Protein AF-A0A7R9L4W2-F1 (afdb_monomer_lite)

Foldseek 3Di:
DVVVQVVCCVVVVHHSVVVVVDDPDDWDQADWDFDWAQDPNDIDTDTDGGHQKTAAAAACDPPADPVCNHPAHWAWEDEFLQADTDTDHFHPCCCHPPVRMGGRYQAFDAALVRLQVPDFLVVLCVVCVVVVRDDDDPDSSVSSSRRNVRGHGRCQQDVPDPPQGRDPCLLVLLLVLLVLLLVLLVVADPPPPCSVVSVVLSVQLNVLSVPDDDQVSSCVSNVQGGSSVVSVVSVVSSVVSVVCVVVVVVDDDPDDDPPPPPDPPRD

pLDDT: mean 91.77, std 6.93, range [65.31, 98.31]

Sequence (267 aa):
TFLTRQAFAKTFKTTPDDLDLHVIYDVSHNIAKVEQHLVDGKLKTLLVHRKGATRAFPPHHPLIPVDYQLTGQPVLIGGTMGTCSYVLTGTETGMKETFGTTCHGAGRALSRSKSRRNLDYKDVLEDLAKKGISIRVASPKLVMEEAPESYKNVTDVTTGLTGLLVSRTPHYTLTKTYNKILKNLRKMPEEYAYKRYTVQTINDRLAVVQKEKEIPVIEEKIGCGCVEELIVQAENELLLTKRLLDTKAWEPLVAKAPQNQWKWPII

Radius of gyration: 26.39 Å; chains: 1; bounding box: 56×49×74 Å

InterPro domains:
  IPR001233 RNA-splicing ligase, RtcB [PF01139] (3-162)
  IPR001233 RNA-splicing ligase, RtcB [PTHR11118] (1-162)
  IPR006806 NADH dehydrogenase [ubiquinone] 1 alpha subcomplex subunit 5 [PF04716] (163-229)
  IPR036025 tRNA-splicing ligase RtcB-like superfamily [G3DSA:3.90.1860.10] (1-174)
  IPR036025 tRNA-splicing ligase RtcB-like superfamily [SSF103365] (2-162)

Organism: NCBI:txid1979941

Structure (mmCIF, N/CA/C/O backbone):
data_AF-A0A7R9L4W2-F1
#
_entry.id   AF-A0A7R9L4W2-F1
#
loop_
_atom_site.group_PDB
_atom_site.id
_atom_site.type_symbol
_atom_site.label_atom_id
_atom_site.label_alt_id
_atom_site.label_comp_id
_atom_site.label_asym_id
_atom_site.label_entity_id
_atom_site.label_seq_id
_atom_site.pdbx_PDB_ins_code
_atom_site.Cartn_x
_atom_site.Cartn_y
_atom_site.Cartn_z
_atom_site.occupancy
_atom_site.B_iso_or_equiv
_atom_site.auth_seq_id
_atom_site.auth_comp_id
_atom_site.auth_asym_id
_atom_site.auth_atom_id
_atom_site.pdbx_PDB_model_num
ATOM 1 N N . THR A 1 1 ? 11.381 -9.262 -22.690 1.00 86.19 1 THR A N 1
ATOM 2 C CA . THR A 1 1 ? 12.278 -10.191 -21.962 1.00 86.19 1 THR A CA 1
ATOM 3 C C . THR A 1 1 ? 13.499 -10.601 -22.782 1.00 86.19 1 THR A C 1
ATOM 5 O O . THR A 1 1 ? 14.591 -10.584 -22.233 1.00 86.19 1 THR A O 1
ATOM 8 N N . PHE A 1 2 ? 13.377 -10.896 -24.085 1.00 94.25 2 PHE A N 1
ATOM 9 C CA . PHE A 1 2 ? 14.504 -11.323 -24.942 1.00 94.25 2 PHE A CA 1
ATOM 10 C C . PHE A 1 2 ? 15.746 -10.405 -24.907 1.00 94.25 2 PHE A C 1
ATOM 12 O O . PHE A 1 2 ? 16.831 -10.861 -24.556 1.00 94.25 2 PHE A O 1
ATOM 19 N N . LEU A 1 3 ? 15.598 -9.105 -25.199 1.00 96.50 3 LEU A N 1
ATOM 20 C CA . LEU A 1 3 ? 16.732 -8.163 -25.207 1.00 96.50 3 LEU A CA 1
ATOM 21 C C . LEU A 1 3 ? 17.371 -7.988 -23.820 1.00 96.50 3 LEU A C 1
ATOM 23 O O . LEU A 1 3 ? 18.585 -7.838 -23.717 1.00 96.50 3 LEU A O 1
ATOM 27 N N . THR A 1 4 ? 16.571 -8.058 -22.751 1.00 96.00 4 THR A N 1
ATOM 28 C CA . THR A 1 4 ? 17.068 -8.040 -21.367 1.00 96.00 4 THR A CA 1
ATOM 29 C C . THR A 1 4 ? 18.008 -9.218 -21.121 1.00 96.00 4 THR A C 1
ATOM 31 O O . THR A 1 4 ? 19.127 -9.019 -20.659 1.00 96.00 4 THR A O 1
ATOM 34 N N . ARG A 1 5 ? 17.599 -10.433 -21.508 1.00 96.50 5 ARG A N 1
ATOM 35 C CA . ARG A 1 5 ? 18.432 -11.638 -21.393 1.00 96.50 5 ARG A CA 1
ATOM 36 C C . ARG A 1 5 ? 19.736 -11.514 -22.189 1.00 96.50 5 ARG A C 1
ATOM 38 O O . ARG A 1 5 ? 20.792 -11.834 -21.657 1.00 96.50 5 ARG A O 1
ATOM 45 N N . GLN A 1 6 ? 19.690 -10.981 -23.414 1.00 97.00 6 GLN A N 1
ATOM 46 C CA . GLN A 1 6 ? 20.901 -10.748 -24.216 1.00 97.00 6 GLN A CA 1
ATOM 47 C C . GLN A 1 6 ? 21.866 -9.744 -23.570 1.00 97.00 6 GLN A C 1
ATOM 49 O O . GLN A 1 6 ? 23.077 -9.959 -23.583 1.00 97.00 6 GLN A O 1
ATOM 54 N N . ALA A 1 7 ? 21.346 -8.656 -22.996 1.00 96.75 7 ALA A N 1
ATOM 55 C CA . ALA A 1 7 ? 22.170 -7.657 -22.324 1.00 96.75 7 A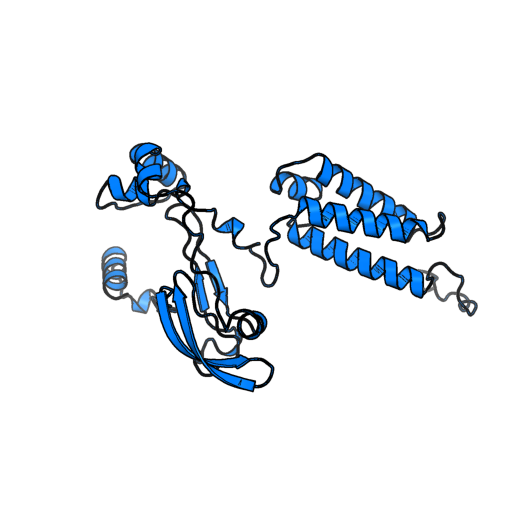LA A CA 1
ATOM 56 C C . ALA A 1 7 ? 22.884 -8.245 -21.095 1.00 96.75 7 ALA A C 1
ATOM 58 O O . ALA A 1 7 ? 24.084 -8.030 -20.930 1.00 96.75 7 ALA A O 1
ATOM 59 N N . PHE A 1 8 ? 22.176 -9.028 -20.274 1.00 97.56 8 PHE A N 1
ATOM 60 C CA . PHE A 1 8 ? 22.765 -9.719 -19.124 1.00 97.56 8 PHE A CA 1
ATOM 61 C C . PHE A 1 8 ? 23.812 -10.745 -19.560 1.00 97.56 8 PHE A C 1
ATOM 63 O O . PHE A 1 8 ? 24.934 -10.711 -19.061 1.00 97.56 8 PHE A O 1
ATOM 70 N N . ALA A 1 9 ? 23.493 -11.582 -20.549 1.00 96.94 9 ALA A N 1
ATOM 71 C CA . ALA A 1 9 ? 24.422 -12.582 -21.065 1.00 96.94 9 ALA A CA 1
ATOM 72 C C . ALA A 1 9 ? 25.730 -11.955 -21.575 1.00 96.94 9 ALA A C 1
ATOM 74 O O . ALA A 1 9 ? 26.822 -12.423 -21.258 1.00 96.94 9 ALA A O 1
ATOM 75 N N . LYS A 1 10 ? 25.635 -10.836 -22.307 1.00 97.69 10 LYS A N 1
ATOM 76 C CA . LYS A 1 10 ? 26.805 -10.097 -22.801 1.00 97.69 10 LYS A CA 1
ATOM 77 C C . LYS A 1 10 ? 27.648 -9.510 -21.665 1.00 97.69 10 LYS A C 1
ATOM 79 O O . LYS A 1 10 ? 28.873 -9.578 -21.728 1.00 97.69 10 LYS A O 1
ATOM 84 N N . THR A 1 11 ? 27.008 -8.917 -20.658 1.00 97.56 11 THR A N 1
ATOM 85 C CA . THR A 1 11 ? 27.701 -8.262 -19.538 1.00 97.56 11 THR A CA 1
ATOM 86 C C . THR A 1 11 ? 28.377 -9.274 -18.614 1.00 97.56 11 THR A C 1
ATOM 88 O O . THR A 1 11 ? 29.541 -9.094 -18.266 1.00 97.56 11 THR A O 1
ATOM 91 N N . PHE A 1 12 ? 27.676 -10.350 -18.250 1.00 97.25 12 PHE A N 1
ATOM 92 C CA . PHE A 1 12 ? 28.162 -11.364 -17.309 1.00 97.25 12 PHE A CA 1
ATOM 93 C C . PHE A 1 12 ? 28.902 -12.527 -17.985 1.00 97.25 12 PHE A C 1
ATOM 95 O O . PHE A 1 12 ? 29.442 -13.382 -17.290 1.00 97.25 12 PHE A O 1
ATOM 102 N N . LYS A 1 13 ? 28.964 -12.546 -19.325 1.00 97.62 13 LYS A N 1
ATOM 103 C CA . LYS A 1 13 ? 29.628 -13.585 -20.135 1.00 97.62 13 LYS A CA 1
ATOM 104 C C . LYS A 1 13 ? 29.154 -15.005 -19.791 1.00 97.62 13 LYS A C 1
ATOM 106 O O . LYS A 1 13 ? 29.949 -15.937 -19.768 1.00 97.62 13 LYS A O 1
ATOM 111 N N . THR A 1 14 ? 27.861 -15.150 -19.527 1.00 97.44 14 THR A N 1
ATOM 112 C CA . THR A 1 14 ? 27.204 -16.417 -19.178 1.00 97.44 14 THR A CA 1
ATOM 113 C C . THR A 1 14 ? 25.837 -16.499 -19.862 1.00 97.44 14 THR A C 1
ATOM 115 O O . THR A 1 14 ? 25.395 -15.521 -20.474 1.00 97.44 14 THR A O 1
ATOM 118 N N . THR A 1 15 ? 25.165 -17.647 -19.814 1.00 96.31 15 THR A N 1
ATOM 119 C CA . THR A 1 15 ? 23.846 -17.798 -20.436 1.00 96.31 15 THR A CA 1
ATOM 120 C C . THR A 1 15 ? 22.729 -17.260 -19.528 1.00 96.31 15 THR A C 1
ATOM 122 O O . THR A 1 15 ? 22.885 -17.210 -18.309 1.00 96.31 15 THR A O 1
ATOM 125 N N . PRO A 1 16 ? 21.579 -16.830 -20.084 1.00 95.12 16 PRO A N 1
ATOM 126 C CA . PRO A 1 16 ? 20.423 -16.437 -19.276 1.00 95.12 16 PRO A CA 1
ATOM 127 C C . PRO A 1 16 ? 19.866 -17.556 -18.390 1.00 95.12 16 PRO A C 1
ATOM 129 O O . PRO A 1 16 ? 19.257 -17.244 -17.369 1.00 95.12 16 PRO A O 1
ATOM 132 N N . ASP A 1 17 ? 20.059 -18.814 -18.792 1.00 94.62 17 ASP A N 1
ATOM 133 C CA . ASP A 1 17 ? 19.600 -19.988 -18.049 1.00 94.62 17 ASP A CA 1
ATOM 134 C C . ASP A 1 17 ? 20.513 -20.242 -16.840 1.00 94.62 17 ASP A C 1
ATOM 136 O O . ASP A 1 17 ? 20.016 -20.444 -15.739 1.00 94.62 17 ASP A O 1
ATOM 140 N N . ASP A 1 18 ? 21.834 -20.083 -16.994 1.00 96.62 18 ASP A N 1
ATOM 141 C CA . ASP A 1 18 ? 22.783 -20.130 -15.866 1.00 96.62 18 ASP A CA 1
ATOM 142 C C . ASP A 1 18 ? 22.584 -18.968 -14.872 1.00 96.62 18 ASP A C 1
ATOM 144 O O . ASP A 1 18 ? 23.008 -19.043 -13.721 1.00 96.62 18 ASP A O 1
ATOM 148 N N . LEU A 1 19 ? 21.956 -17.874 -15.320 1.00 95.44 19 LEU A N 1
ATOM 149 C CA . LEU A 1 19 ? 21.554 -16.735 -14.485 1.00 95.44 19 LEU A CA 1
ATOM 150 C C . LEU A 1 19 ? 20.148 -16.885 -13.886 1.00 95.44 19 LEU A C 1
ATOM 152 O O . LEU A 1 19 ? 19.698 -15.959 -13.210 1.00 95.44 19 LEU A O 1
ATOM 156 N N . ASP A 1 20 ? 19.447 -17.988 -14.166 1.00 95.38 20 ASP A N 1
ATOM 157 C CA . ASP A 1 20 ? 18.094 -18.267 -13.669 1.00 95.38 20 ASP A CA 1
ATOM 158 C C . ASP A 1 20 ? 17.074 -17.153 -14.022 1.00 95.38 20 ASP A C 1
ATOM 160 O O . ASP A 1 20 ? 16.189 -16.778 -13.249 1.00 95.38 20 ASP A O 1
ATOM 164 N N . LEU A 1 21 ? 17.202 -16.548 -15.217 1.00 94.81 21 LEU A N 1
ATOM 165 C CA . LEU A 1 21 ? 16.393 -15.390 -15.635 1.00 94.81 21 LEU A CA 1
ATOM 166 C C . LEU A 1 21 ? 14.999 -15.784 -16.152 1.00 94.81 21 LEU A C 1
ATOM 168 O O . LEU A 1 21 ? 14.690 -15.670 -17.352 1.00 94.81 21 LEU A O 1
ATOM 172 N N . HIS A 1 22 ? 14.119 -16.175 -15.233 1.00 93.62 22 HIS A N 1
ATOM 173 C CA . HIS A 1 22 ? 12.724 -16.524 -15.504 1.00 93.62 22 HIS A CA 1
ATOM 174 C C . HIS A 1 22 ? 11.768 -15.321 -15.482 1.00 93.62 22 HIS A C 1
ATOM 176 O O . HIS A 1 22 ? 12.000 -14.297 -14.839 1.00 93.62 22 HIS A O 1
ATOM 182 N N . VAL A 1 23 ? 10.665 -15.434 -16.227 1.00 94.12 23 VAL A N 1
ATOM 183 C CA . VAL A 1 23 ? 9.572 -14.455 -16.165 1.00 94.12 23 VAL A CA 1
ATOM 184 C C . VAL A 1 23 ? 8.680 -14.836 -14.998 1.00 94.12 23 VAL A C 1
ATOM 186 O O . VAL A 1 23 ? 8.032 -15.873 -15.056 1.00 94.12 23 VAL A O 1
ATOM 189 N N . ILE A 1 24 ? 8.630 -13.987 -13.972 1.00 93.94 24 ILE A N 1
ATOM 190 C CA . ILE A 1 24 ? 7.732 -14.190 -12.829 1.00 93.94 24 ILE A CA 1
ATOM 191 C C . ILE A 1 24 ? 6.277 -14.030 -13.286 1.00 93.94 24 ILE A C 1
ATOM 193 O O . ILE A 1 24 ? 5.454 -14.923 -13.129 1.00 93.94 24 ILE A O 1
ATOM 197 N N . TYR A 1 25 ? 5.940 -12.881 -13.874 1.00 95.94 25 TYR A N 1
ATOM 198 C CA . TYR A 1 25 ? 4.592 -12.618 -14.369 1.00 95.94 25 TYR A CA 1
ATOM 199 C C . TYR A 1 25 ? 4.582 -11.455 -15.365 1.00 95.94 25 TYR A C 1
ATOM 201 O O . TYR A 1 25 ? 5.480 -10.613 -15.347 1.00 95.94 25 TYR A O 1
ATOM 209 N N . ASP A 1 26 ? 3.553 -11.386 -16.207 1.00 94.94 26 ASP A N 1
ATOM 210 C CA . ASP A 1 26 ? 3.269 -10.239 -17.076 1.00 94.94 26 ASP A CA 1
ATOM 211 C C . ASP A 1 26 ? 1.789 -9.874 -16.930 1.00 94.94 26 ASP A C 1
ATOM 213 O O . ASP A 1 26 ? 0.909 -10.741 -16.954 1.00 94.94 26 ASP A O 1
ATOM 217 N N . VAL A 1 27 ? 1.506 -8.590 -16.715 1.00 92.12 27 VAL A N 1
ATOM 218 C CA . VAL A 1 27 ? 0.152 -8.114 -16.467 1.00 92.12 27 VAL A CA 1
ATOM 219 C C . VAL A 1 27 ? -0.096 -6.755 -17.115 1.00 92.12 27 VAL A C 1
ATOM 221 O O . VAL A 1 27 ? 0.671 -5.804 -16.965 1.00 92.12 27 VAL A O 1
ATOM 224 N N . SER A 1 28 ? -1.221 -6.649 -17.824 1.00 94.31 28 SER A N 1
ATOM 225 C CA . SER A 1 28 ? -1.683 -5.381 -18.389 1.00 94.31 28 SER A CA 1
ATOM 226 C C . SER A 1 28 ? -2.448 -4.561 -17.354 1.00 94.31 28 SER A C 1
ATOM 228 O O . SER A 1 28 ? -3.194 -5.103 -16.535 1.00 94.31 28 SER A O 1
ATOM 230 N N . HIS A 1 29 ? -2.307 -3.241 -17.449 1.00 94.25 29 HIS A N 1
ATOM 231 C CA . HIS A 1 29 ? -3.024 -2.269 -16.626 1.00 94.25 29 HIS A CA 1
ATOM 232 C C . HIS A 1 29 ? -3.956 -1.341 -17.431 1.00 94.25 29 HIS A C 1
ATOM 234 O O . HIS A 1 29 ? -4.598 -0.453 -16.868 1.00 94.25 29 HIS A O 1
ATOM 240 N N . ASN A 1 30 ? -4.030 -1.532 -18.753 1.00 96.56 30 ASN A N 1
ATOM 241 C CA . ASN A 1 30 ? -4.945 -0.839 -19.662 1.00 96.56 30 ASN A CA 1
ATOM 242 C C . ASN A 1 30 ? -5.556 -1.873 -20.612 1.00 96.56 30 ASN A C 1
ATOM 244 O O . ASN A 1 30 ? -4.958 -2.218 -21.631 1.00 96.56 30 ASN A O 1
ATOM 248 N N . ILE A 1 31 ? -6.711 -2.430 -20.246 1.00 97.44 31 ILE A N 1
ATOM 249 C CA . ILE A 1 31 ? -7.324 -3.543 -20.972 1.00 97.44 31 ILE A CA 1
ATOM 250 C C . ILE A 1 31 ? -8.824 -3.658 -20.690 1.00 97.44 31 ILE A C 1
ATOM 252 O O . ILE A 1 31 ? -9.293 -3.290 -19.616 1.00 97.44 31 ILE A O 1
ATOM 256 N N . ALA A 1 32 ? -9.567 -4.224 -21.638 1.00 97.88 32 ALA A N 1
ATOM 257 C CA . ALA A 1 32 ? -10.930 -4.698 -21.435 1.00 97.88 32 ALA A CA 1
ATOM 258 C C . ALA A 1 32 ? -10.954 -6.230 -21.552 1.00 97.88 32 ALA A C 1
ATOM 260 O O . ALA A 1 32 ? -10.396 -6.782 -22.504 1.00 97.88 32 ALA A O 1
ATOM 261 N N . LYS A 1 33 ? -11.557 -6.927 -20.582 1.00 97.38 33 LYS A N 1
ATOM 262 C CA . LYS A 1 33 ? -11.643 -8.398 -20.571 1.00 97.38 33 LYS A CA 1
ATOM 263 C C . LYS A 1 33 ? -13.044 -8.867 -20.209 1.00 97.38 33 LYS A C 1
ATOM 265 O O . LYS A 1 33 ? -13.658 -8.326 -19.297 1.00 97.38 33 LYS A O 1
ATOM 270 N N . VAL A 1 34 ? -13.527 -9.879 -20.926 1.00 98.00 34 VAL A N 1
ATOM 271 C CA . VAL A 1 34 ? -14.759 -10.586 -20.567 1.00 98.00 34 VAL A CA 1
ATOM 272 C C . VAL A 1 34 ? -14.438 -11.543 -19.421 1.00 98.00 34 VAL A C 1
ATOM 274 O O . VAL A 1 34 ? -13.565 -12.397 -19.564 1.00 98.00 34 VAL A O 1
ATOM 277 N N . GLU A 1 35 ? -15.099 -11.367 -18.282 1.00 97.38 35 GLU A N 1
ATOM 278 C CA . GLU A 1 35 ? -14.841 -12.101 -17.040 1.00 97.38 35 GLU A CA 1
ATOM 279 C C . GLU A 1 35 ? -16.157 -12.449 -16.336 1.00 97.38 35 GLU A C 1
ATOM 281 O O . GLU A 1 35 ? -17.169 -11.769 -16.516 1.00 97.38 35 GLU A O 1
ATOM 286 N N . GLN A 1 36 ? -16.151 -13.509 -15.529 1.00 96.19 36 GLN A N 1
ATOM 287 C CA . GLN A 1 36 ? -17.300 -13.900 -14.716 1.00 96.19 36 GLN A CA 1
ATOM 288 C C . GLN A 1 36 ? -17.124 -13.410 -13.282 1.00 96.19 36 GLN A C 1
ATOM 290 O O . GLN A 1 36 ? -16.094 -13.661 -12.663 1.00 96.19 36 GLN A O 1
ATOM 295 N N . HIS A 1 37 ? -18.143 -12.732 -12.760 1.00 96.56 37 HIS A N 1
ATOM 296 C CA . HIS A 1 37 ? -18.136 -12.151 -11.418 1.00 96.56 37 HIS A CA 1
ATOM 297 C C . HIS A 1 37 ? -19.496 -12.324 -10.743 1.00 96.56 37 HIS A C 1
ATOM 299 O O . HIS A 1 37 ? -20.533 -12.371 -11.409 1.00 96.56 37 HIS A O 1
ATOM 305 N N . LEU A 1 38 ? -19.501 -12.414 -9.413 1.00 94.31 38 LEU A N 1
ATOM 306 C CA . LEU A 1 38 ? -20.727 -12.484 -8.623 1.00 94.31 38 LEU A CA 1
ATOM 307 C C . LEU A 1 38 ? -21.272 -11.068 -8.392 1.00 94.31 38 LEU A C 1
ATOM 309 O O . LEU A 1 38 ? -20.592 -10.232 -7.807 1.00 94.31 38 LEU A O 1
ATOM 313 N N . VAL A 1 39 ? -22.502 -10.804 -8.827 1.00 93.94 39 VAL A N 1
ATOM 314 C CA . VAL A 1 39 ? -23.189 -9.516 -8.646 1.00 93.94 39 VAL A CA 1
ATOM 315 C C . VAL A 1 39 ? -24.563 -9.792 -8.056 1.00 93.94 39 VAL A C 1
ATOM 317 O O . VAL A 1 39 ? -25.356 -10.516 -8.661 1.00 93.94 39 VAL A O 1
ATOM 320 N N . ASP A 1 40 ? -24.835 -9.249 -6.869 1.00 92.50 40 ASP A N 1
ATOM 321 C CA . ASP A 1 40 ? -26.075 -9.484 -6.111 1.00 92.50 40 ASP A CA 1
ATOM 322 C C . ASP A 1 40 ? -26.377 -10.983 -5.919 1.00 92.50 40 ASP A C 1
ATOM 324 O O . ASP A 1 40 ? -27.497 -11.456 -6.112 1.00 92.50 40 ASP A O 1
ATOM 328 N N . GLY A 1 41 ? -25.333 -11.764 -5.617 1.00 91.94 41 GLY A N 1
ATOM 329 C CA . GLY A 1 41 ? -25.432 -13.213 -5.419 1.00 91.94 41 GLY A CA 1
ATOM 330 C C . GLY A 1 41 ? -25.629 -14.034 -6.700 1.00 91.94 41 GLY A C 1
ATOM 331 O O . GLY A 1 41 ? -25.787 -15.249 -6.614 1.00 91.94 41 GLY A O 1
ATOM 332 N N . LYS A 1 42 ? -25.601 -13.415 -7.888 1.00 96.00 42 LYS A N 1
ATOM 333 C CA . LYS A 1 42 ? -25.746 -14.105 -9.179 1.00 96.00 42 LYS A CA 1
ATOM 334 C C . LYS A 1 42 ? -24.478 -13.991 -10.012 1.00 96.00 42 LYS A C 1
ATOM 336 O O . LYS A 1 42 ? -23.917 -12.906 -10.148 1.00 96.00 42 LYS A O 1
ATOM 341 N N . LEU A 1 43 ? -24.042 -15.105 -10.597 1.00 96.00 43 LEU A N 1
ATOM 342 C CA . LEU A 1 43 ? -22.903 -15.110 -11.512 1.00 96.00 43 LEU A CA 1
ATOM 343 C C . LEU A 1 43 ? -23.296 -14.392 -12.809 1.00 96.00 43 LEU A C 1
ATOM 345 O O . LEU A 1 43 ? -24.273 -14.766 -13.459 1.00 96.00 43 LEU A O 1
ATOM 349 N N . LYS A 1 44 ? -22.548 -13.353 -13.181 1.00 97.56 44 LYS A N 1
ATOM 350 C CA . LYS A 1 44 ? -22.750 -12.585 -14.415 1.00 97.56 44 LYS A CA 1
ATOM 351 C C . LYS A 1 44 ? -21.464 -12.557 -15.228 1.00 97.56 44 LYS A C 1
ATOM 353 O O . LYS A 1 44 ? -20.370 -12.488 -14.677 1.00 97.56 44 LYS A O 1
ATOM 358 N N . THR A 1 45 ? -21.613 -12.568 -16.549 1.00 98.06 45 THR A N 1
ATOM 359 C CA . THR A 1 45 ? -20.507 -12.313 -17.478 1.00 98.06 45 THR A CA 1
ATOM 360 C C . THR A 1 45 ? -20.448 -10.815 -17.752 1.00 98.06 45 THR A C 1
ATOM 362 O O . THR A 1 45 ? -21.435 -10.233 -18.198 1.00 98.06 45 THR A O 1
ATOM 365 N N . LEU A 1 46 ? -19.313 -10.189 -17.458 1.00 97.50 46 LEU A N 1
ATOM 366 C CA . LEU A 1 46 ? -19.099 -8.747 -17.551 1.00 97.50 46 LEU A CA 1
ATOM 367 C C . LEU A 1 46 ? -17.925 -8.445 -18.480 1.00 97.50 46 LEU A C 1
ATOM 369 O O . LEU A 1 46 ? -16.965 -9.208 -18.540 1.00 97.50 46 LEU A O 1
ATOM 373 N N . LEU A 1 47 ? -17.965 -7.295 -19.152 1.00 98.12 47 LEU A N 1
ATOM 374 C CA . LEU A 1 47 ? -16.790 -6.713 -19.794 1.00 98.12 47 LEU A CA 1
ATOM 375 C C . LEU A 1 47 ? -16.116 -5.753 -18.805 1.00 98.12 47 LEU A C 1
ATOM 377 O O . LEU A 1 47 ? -16.568 -4.627 -18.608 1.00 98.12 47 LEU A O 1
ATOM 381 N N . VAL A 1 48 ? -15.044 -6.206 -18.160 1.00 97.94 48 VAL A N 1
ATOM 382 C CA . VAL A 1 48 ? -14.315 -5.433 -17.151 1.00 97.94 48 VAL A CA 1
ATOM 383 C C . VAL A 1 48 ? -13.301 -4.526 -17.839 1.00 97.94 48 VAL A C 1
ATOM 385 O O . VAL A 1 48 ? -12.335 -4.999 -18.442 1.00 97.94 48 VAL A O 1
ATOM 388 N N . HIS A 1 49 ? -13.515 -3.213 -17.744 1.00 98.31 49 HIS A N 1
ATOM 389 C CA . HIS A 1 49 ? -12.587 -2.190 -18.224 1.00 98.31 49 HIS A CA 1
ATOM 390 C C . HIS A 1 49 ? -11.607 -1.795 -17.120 1.00 98.31 49 HIS A C 1
ATOM 392 O O . HIS A 1 49 ? -12.009 -1.301 -16.069 1.00 98.31 49 HIS A O 1
ATOM 398 N N . ARG A 1 50 ? -10.310 -1.947 -17.383 1.00 97.56 50 ARG A N 1
ATOM 399 C CA . ARG A 1 50 ? -9.234 -1.509 -16.495 1.00 97.56 50 ARG A CA 1
ATOM 400 C C . ARG A 1 50 ? -8.392 -0.461 -17.209 1.00 97.56 50 ARG A C 1
ATOM 402 O O . ARG A 1 50 ? -7.882 -0.719 -18.295 1.00 97.56 50 ARG A O 1
ATOM 409 N N . LYS A 1 51 ? -8.268 0.724 -16.610 1.00 96.12 51 LYS A N 1
ATOM 410 C CA . LYS A 1 51 ? -7.419 1.819 -17.094 1.00 96.12 51 LYS A CA 1
ATOM 411 C C . LYS A 1 51 ? -6.592 2.355 -15.933 1.00 96.12 51 LYS A C 1
ATOM 413 O O . LYS A 1 51 ? -7.149 2.938 -15.009 1.00 96.12 51 LYS A O 1
ATOM 418 N N . GLY A 1 52 ? -5.282 2.142 -15.971 1.00 91.50 52 GLY A N 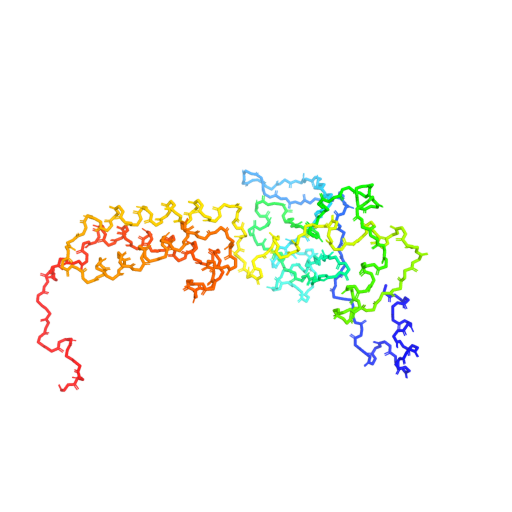1
ATOM 419 C CA . GLY A 1 52 ? -4.409 2.360 -14.818 1.00 91.50 52 GLY A CA 1
ATOM 420 C C . GLY A 1 52 ? -4.760 1.450 -13.635 1.00 91.50 52 GLY A C 1
ATOM 421 O O . GLY A 1 52 ? -4.646 1.872 -12.483 1.00 91.50 52 GLY A O 1
ATOM 422 N N . ALA A 1 53 ? -5.218 0.229 -13.906 1.00 93.69 53 ALA A N 1
ATOM 423 C CA . ALA A 1 53 ? -5.594 -0.746 -12.889 1.00 93.69 53 ALA A CA 1
ATOM 424 C C . ALA A 1 53 ? -5.280 -2.160 -13.375 1.00 93.69 53 ALA A C 1
ATOM 426 O O . ALA A 1 53 ? -5.401 -2.450 -14.562 1.00 93.69 53 ALA A O 1
ATOM 427 N N . THR A 1 54 ? -4.905 -3.042 -12.461 1.00 95.50 54 THR A N 1
ATOM 428 C CA . THR A 1 54 ? -4.328 -4.350 -12.773 1.00 95.50 54 THR A CA 1
ATOM 429 C C . THR A 1 54 ? -5.237 -5.460 -12.266 1.00 95.50 54 THR A C 1
ATOM 431 O O . THR A 1 54 ? -5.830 -5.343 -11.195 1.00 95.50 54 THR A O 1
ATOM 434 N N . ARG A 1 55 ? -5.363 -6.555 -13.020 1.00 97.50 55 ARG A N 1
ATOM 435 C CA . ARG A 1 55 ? -6.094 -7.745 -12.561 1.00 97.50 55 ARG A CA 1
ATOM 436 C C . ARG A 1 55 ? -5.344 -8.423 -11.411 1.00 97.50 55 ARG A C 1
ATOM 438 O O . ARG A 1 55 ? -4.131 -8.585 -11.500 1.00 97.50 55 ARG A O 1
ATOM 445 N N . ALA A 1 56 ? -6.068 -8.855 -10.388 1.00 97.12 56 ALA A N 1
ATOM 446 C CA . ALA A 1 56 ? -5.559 -9.406 -9.138 1.00 97.12 56 ALA A CA 1
ATOM 447 C C . ALA A 1 56 ? -6.471 -10.545 -8.648 1.00 97.12 56 ALA A C 1
ATOM 449 O O . ALA A 1 56 ? -7.228 -10.385 -7.690 1.00 97.12 56 ALA A O 1
ATOM 450 N N . PHE A 1 57 ? -6.444 -11.682 -9.347 1.00 97.88 57 PHE A N 1
ATOM 451 C CA . PHE A 1 57 ? -7.264 -12.840 -8.988 1.00 97.88 57 PHE A CA 1
ATOM 452 C C . PHE A 1 57 ? -6.783 -13.549 -7.709 1.00 97.88 57 PHE A C 1
ATOM 454 O O . PHE A 1 57 ? -5.573 -13.609 -7.472 1.00 97.88 57 PHE A O 1
ATOM 461 N N . PRO A 1 58 ? -7.718 -14.083 -6.899 1.00 97.50 58 PRO A N 1
ATOM 462 C CA . PRO A 1 58 ? -7.411 -14.734 -5.628 1.00 97.50 58 PRO A CA 1
ATOM 463 C C . PRO A 1 58 ? -6.716 -16.089 -5.822 1.00 97.50 58 PRO A C 1
ATOM 465 O O . PRO A 1 58 ? -6.727 -16.622 -6.935 1.00 97.50 58 PRO A O 1
ATOM 468 N N . PRO A 1 59 ? -6.159 -16.682 -4.750 1.00 97.75 59 PRO A N 1
ATOM 469 C CA . PRO A 1 59 ? -5.772 -18.090 -4.743 1.00 97.75 59 PRO A CA 1
ATOM 470 C C . PRO A 1 59 ? -6.870 -19.000 -5.312 1.00 97.75 59 PRO A C 1
ATOM 472 O O . PRO A 1 59 ? -8.059 -18.714 -5.202 1.00 97.75 59 PRO A O 1
ATOM 475 N N . HIS A 1 60 ? -6.463 -20.105 -5.926 1.00 96.94 60 HIS A N 1
ATOM 476 C CA . HIS A 1 60 ? -7.310 -21.141 -6.522 1.00 96.94 60 HIS A CA 1
ATOM 477 C C . HIS A 1 60 ? -8.125 -20.716 -7.752 1.00 96.94 60 HIS A C 1
ATOM 479 O O . HIS A 1 60 ? -8.917 -21.500 -8.280 1.00 96.94 60 HIS A O 1
ATOM 485 N N . HIS A 1 61 ? -7.941 -19.490 -8.250 1.00 96.56 61 HIS A N 1
ATOM 486 C CA . HIS A 1 61 ? -8.634 -19.056 -9.453 1.00 96.56 61 HIS A CA 1
ATOM 487 C C . HIS A 1 61 ? -8.086 -19.801 -10.694 1.00 96.56 61 HIS A C 1
ATOM 489 O O . HIS A 1 61 ? -6.880 -19.770 -10.955 1.00 96.56 61 HIS A O 1
ATOM 495 N N . PRO A 1 62 ? -8.941 -20.406 -11.543 1.00 95.38 62 PRO A N 1
ATOM 496 C CA . PRO A 1 62 ? -8.513 -21.325 -12.609 1.00 95.38 62 PRO A CA 1
ATOM 497 C C . PRO A 1 62 ? -7.686 -20.668 -13.724 1.00 95.38 62 PRO A C 1
ATOM 499 O O . PRO A 1 62 ? -6.988 -21.344 -14.469 1.00 95.38 62 PRO A O 1
ATOM 502 N N . LEU A 1 63 ? -7.766 -19.341 -13.855 1.00 94.81 63 LEU A N 1
ATOM 503 C CA . LEU A 1 63 ? -7.002 -18.567 -14.845 1.00 94.81 63 LEU A CA 1
ATOM 504 C C . LEU A 1 63 ? -5.604 -18.135 -14.367 1.00 94.81 63 LEU A C 1
ATOM 506 O O . LEU A 1 63 ? -4.946 -17.356 -15.060 1.00 94.81 63 LEU A O 1
ATOM 510 N N . ILE A 1 64 ? -5.178 -18.572 -13.181 1.00 95.94 64 ILE A N 1
ATOM 511 C CA . ILE A 1 64 ? -3.834 -18.325 -12.649 1.00 95.94 64 ILE A CA 1
ATOM 512 C C . ILE A 1 64 ? -2.937 -19.534 -12.981 1.00 95.94 64 ILE A C 1
ATOM 514 O O . ILE A 1 64 ? -3.411 -20.669 -12.908 1.00 95.94 64 ILE A O 1
ATOM 518 N N . PRO A 1 65 ? -1.651 -19.345 -13.332 1.00 96.62 65 PRO A N 1
ATOM 519 C CA . PRO A 1 65 ? -0.705 -20.453 -13.480 1.00 96.62 65 PRO A CA 1
ATOM 520 C C . PRO A 1 65 ? -0.604 -21.334 -12.228 1.00 96.62 65 PRO A C 1
ATOM 522 O O . PRO A 1 65 ? -0.782 -20.849 -11.111 1.00 96.62 65 PRO A O 1
ATOM 525 N N . VAL A 1 66 ? -0.285 -22.619 -12.420 1.00 96.50 66 VAL A N 1
ATOM 526 C CA . VAL A 1 66 ? -0.239 -23.637 -11.350 1.00 96.50 66 VAL A CA 1
ATOM 527 C C . VAL A 1 66 ? 0.640 -23.202 -10.174 1.00 96.50 66 VAL A C 1
ATOM 529 O O . VAL A 1 66 ? 0.203 -23.294 -9.029 1.00 96.50 66 VAL A O 1
ATOM 532 N N . ASP A 1 67 ? 1.813 -22.638 -10.458 1.00 96.31 67 ASP A N 1
ATOM 533 C CA . ASP A 1 67 ? 2.796 -22.218 -9.448 1.00 96.31 67 ASP A CA 1
ATOM 534 C C . ASP A 1 67 ? 2.266 -21.148 -8.480 1.00 96.31 67 ASP A C 1
ATOM 536 O O . ASP A 1 67 ? 2.766 -21.003 -7.366 1.00 96.31 67 ASP A O 1
ATOM 540 N N . TYR A 1 68 ? 1.224 -20.412 -8.879 1.00 97.38 68 TYR A N 1
ATOM 541 C CA . TYR A 1 68 ? 0.627 -19.326 -8.099 1.00 97.38 68 TYR A CA 1
ATOM 542 C C . TYR A 1 68 ? -0.784 -19.648 -7.596 1.00 97.38 68 TYR A C 1
ATOM 544 O O . TYR A 1 68 ? -1.463 -18.783 -7.043 1.00 97.38 68 TYR A O 1
ATOM 552 N N . GLN A 1 69 ? -1.248 -20.892 -7.750 1.00 96.62 69 GLN A N 1
ATOM 553 C CA . GLN A 1 69 ? -2.586 -21.296 -7.310 1.00 96.62 69 GLN A CA 1
ATOM 554 C C . GLN A 1 69 ? -2.781 -21.125 -5.800 1.00 96.62 69 GLN A C 1
ATOM 556 O O . GLN A 1 69 ? -3.865 -20.751 -5.375 1.00 96.62 69 GLN A O 1
ATOM 561 N N . LEU A 1 70 ? -1.754 -21.351 -4.978 1.00 95.38 70 LEU A N 1
ATOM 562 C CA . LEU A 1 70 ? -1.881 -21.235 -3.518 1.00 95.38 70 LEU A CA 1
ATOM 563 C C . LEU A 1 70 ? -1.709 -19.802 -3.003 1.00 95.38 70 LEU A C 1
ATOM 565 O O . LEU A 1 70 ? -2.228 -19.458 -1.945 1.00 95.38 70 LEU A O 1
ATOM 569 N N . THR A 1 71 ? -0.974 -18.967 -3.734 1.00 95.38 71 THR A N 1
ATOM 570 C CA . THR A 1 71 ? -0.627 -17.608 -3.302 1.00 95.38 71 THR A CA 1
ATOM 571 C C . THR A 1 71 ? -1.546 -16.549 -3.892 1.00 95.38 71 THR A C 1
ATOM 573 O O . THR A 1 71 ? -1.711 -15.497 -3.277 1.00 95.38 71 THR A O 1
ATOM 576 N N . GLY A 1 72 ? -2.168 -16.818 -5.042 1.00 96.56 72 GLY A N 1
ATOM 577 C CA . GLY A 1 72 ? -2.941 -15.854 -5.821 1.00 96.56 72 GLY A CA 1
ATOM 578 C C . GLY A 1 72 ? -2.115 -15.214 -6.936 1.00 96.56 72 GLY A C 1
ATOM 579 O O . GLY A 1 72 ? -0.914 -15.440 -7.074 1.00 96.56 72 GLY A O 1
ATOM 580 N N . GLN A 1 73 ? -2.776 -14.428 -7.785 1.00 97.81 73 GLN A N 1
ATOM 581 C CA . GLN A 1 73 ? -2.145 -13.892 -8.985 1.00 97.81 73 GLN A CA 1
ATOM 582 C C . GLN A 1 73 ? -1.077 -12.857 -8.604 1.00 97.81 73 GLN A C 1
ATOM 584 O O . GLN A 1 73 ? -1.442 -11.870 -7.960 1.00 97.81 73 GLN A O 1
ATOM 589 N N . PRO A 1 74 ? 0.184 -12.985 -9.063 1.00 97.31 74 PRO A N 1
ATOM 590 C CA . PRO A 1 74 ? 1.164 -11.924 -8.896 1.00 97.31 74 PRO A CA 1
ATOM 591 C C . PRO A 1 74 ? 0.686 -10.627 -9.556 1.00 97.31 74 PRO A C 1
ATOM 593 O O . PRO A 1 74 ? 0.177 -10.613 -10.684 1.00 97.31 74 PRO A O 1
ATOM 596 N N . VAL A 1 75 ? 0.866 -9.521 -8.844 1.00 95.38 75 VAL A N 1
ATOM 597 C CA . VAL A 1 75 ? 0.539 -8.173 -9.302 1.00 95.38 75 VAL A CA 1
ATOM 598 C C . VAL A 1 75 ? 1.789 -7.317 -9.185 1.00 95.38 75 VAL A C 1
ATOM 600 O O . VAL A 1 75 ? 2.343 -7.152 -8.101 1.00 95.38 75 VAL A O 1
ATOM 603 N N . LEU A 1 76 ? 2.216 -6.748 -10.309 1.00 93.69 76 LEU A N 1
ATOM 604 C CA . LEU A 1 76 ? 3.398 -5.898 -10.383 1.00 93.69 76 LEU A CA 1
ATOM 605 C C . LEU A 1 76 ? 2.977 -4.431 -10.278 1.00 93.69 76 LEU A C 1
ATOM 607 O O . LEU A 1 76 ? 2.249 -3.933 -11.140 1.00 93.69 76 LEU A O 1
ATOM 611 N N . ILE A 1 77 ? 3.427 -3.749 -9.225 1.00 90.88 77 ILE A N 1
ATOM 612 C CA . ILE A 1 77 ? 3.142 -2.334 -8.976 1.00 90.88 77 ILE A CA 1
ATOM 613 C C . ILE A 1 77 ? 4.411 -1.526 -9.206 1.00 90.88 77 ILE A C 1
ATOM 615 O O . ILE A 1 77 ? 5.347 -1.562 -8.404 1.00 90.88 77 ILE A O 1
ATOM 619 N N . GLY A 1 78 ? 4.421 -0.782 -10.310 1.00 88.94 78 GLY A N 1
ATOM 620 C CA . GLY A 1 78 ? 5.523 0.110 -10.643 1.00 88.94 78 GLY A CA 1
ATOM 621 C C . GLY A 1 78 ? 5.534 1.338 -9.736 1.00 88.94 78 GLY A C 1
ATOM 622 O O . GLY A 1 78 ? 4.518 2.023 -9.584 1.00 88.94 78 GLY A O 1
ATOM 623 N N . GLY A 1 79 ? 6.691 1.628 -9.150 1.00 87.56 79 GLY A N 1
ATOM 624 C CA . GLY A 1 79 ? 6.953 2.926 -8.540 1.00 87.56 79 GLY A CA 1
ATOM 625 C C . GLY A 1 79 ? 7.287 3.994 -9.582 1.00 87.56 79 GLY A C 1
ATOM 626 O O . GLY A 1 79 ? 6.723 4.052 -10.673 1.00 87.56 79 GLY A O 1
ATOM 627 N N . THR A 1 80 ? 8.247 4.836 -9.234 1.00 87.88 80 THR A N 1
ATOM 628 C CA . THR A 1 80 ? 8.884 5.823 -10.110 1.00 87.88 80 THR A CA 1
ATOM 629 C C . THR A 1 80 ? 10.330 5.400 -10.369 1.00 87.88 80 THR A C 1
ATOM 631 O O . THR A 1 80 ? 10.821 4.457 -9.751 1.00 87.88 80 THR A O 1
ATOM 634 N N . MET A 1 81 ? 11.066 6.129 -11.210 1.00 88.94 81 MET A N 1
ATOM 635 C CA . MET A 1 81 ? 12.495 5.849 -11.416 1.00 88.94 81 MET A CA 1
ATOM 636 C C . MET A 1 81 ? 13.384 6.065 -10.176 1.00 88.94 81 MET A C 1
ATOM 638 O O . MET A 1 81 ? 14.556 5.705 -10.216 1.00 88.94 81 MET A O 1
ATOM 642 N N . GLY A 1 82 ? 12.856 6.650 -9.093 1.00 87.94 82 GLY A N 1
ATOM 643 C CA . GLY A 1 82 ? 13.598 6.928 -7.859 1.00 87.94 82 GLY A CA 1
ATOM 644 C C . GLY A 1 82 ? 12.991 6.328 -6.590 1.00 87.94 82 GLY A C 1
ATOM 645 O O . GLY A 1 82 ? 13.409 6.711 -5.498 1.00 87.94 82 GLY A O 1
ATOM 646 N N . THR A 1 83 ? 11.998 5.442 -6.710 1.00 85.81 83 THR A N 1
ATOM 647 C CA . THR A 1 83 ? 11.314 4.803 -5.570 1.00 85.81 83 THR A CA 1
ATOM 648 C C . THR A 1 83 ? 11.285 3.283 -5.728 1.00 85.81 83 THR A C 1
ATOM 650 O O . THR A 1 83 ? 11.578 2.750 -6.797 1.00 85.81 83 THR A O 1
ATOM 653 N N . CYS A 1 84 ? 10.889 2.570 -4.672 1.00 88.19 84 CYS A N 1
ATOM 654 C CA . CYS A 1 84 ? 10.663 1.127 -4.731 1.00 88.19 84 CYS A CA 1
ATOM 655 C C . CYS A 1 84 ? 9.517 0.750 -5.691 1.00 88.19 84 CYS A C 1
ATOM 657 O O . CYS A 1 84 ? 8.725 1.590 -6.120 1.00 88.19 84 CYS A O 1
ATOM 659 N N . SER A 1 85 ? 9.440 -0.537 -6.020 1.00 89.50 85 SER A N 1
ATOM 660 C CA . SER A 1 85 ? 8.298 -1.182 -6.679 1.00 89.50 85 SER A CA 1
ATOM 661 C C . SER A 1 85 ? 7.825 -2.341 -5.802 1.00 89.50 85 SER A C 1
ATOM 663 O O . SER A 1 85 ? 8.607 -2.851 -5.000 1.00 89.50 85 SER A O 1
ATOM 665 N N . TYR A 1 86 ? 6.570 -2.764 -5.954 1.00 89.06 86 TYR A N 1
ATOM 666 C CA . TYR A 1 86 ? 5.989 -3.835 -5.140 1.00 89.06 86 TYR A CA 1
ATOM 667 C C . TYR A 1 86 ? 5.549 -5.018 -5.996 1.00 89.06 86 TYR A C 1
ATOM 669 O O . TYR A 1 86 ? 5.071 -4.853 -7.121 1.00 89.06 86 TYR A O 1
ATOM 677 N N . VAL A 1 87 ? 5.657 -6.209 -5.412 1.00 92.88 87 VAL A N 1
ATOM 678 C CA . VAL A 1 87 ? 4.960 -7.408 -5.875 1.00 92.88 87 VAL A CA 1
ATOM 679 C C . VAL A 1 87 ? 3.876 -7.710 -4.852 1.00 92.88 87 VAL A C 1
ATOM 681 O O . VAL A 1 87 ? 4.168 -7.892 -3.673 1.00 92.88 87 VAL A O 1
ATOM 684 N N . LEU A 1 88 ? 2.626 -7.718 -5.299 1.00 91.88 88 LEU A N 1
ATOM 685 C CA . LEU A 1 88 ? 1.464 -8.069 -4.487 1.00 91.88 88 LEU A CA 1
ATOM 686 C C . LEU A 1 88 ? 0.854 -9.374 -5.004 1.00 91.88 88 LEU A C 1
ATOM 688 O O . LEU A 1 88 ? 1.235 -9.875 -6.064 1.00 91.88 88 LEU A O 1
ATOM 692 N N . THR A 1 89 ? -0.138 -9.887 -4.282 1.00 95.31 89 THR A N 1
ATOM 693 C CA . THR A 1 89 ? -0.966 -11.004 -4.736 1.00 95.31 89 THR A CA 1
ATOM 694 C C . THR A 1 89 ? -2.448 -10.646 -4.690 1.00 95.31 89 THR A C 1
ATOM 696 O O . THR A 1 89 ? -2.873 -9.820 -3.877 1.00 95.31 89 THR A O 1
ATOM 699 N N . GLY A 1 90 ? -3.237 -11.229 -5.591 1.00 95.56 90 GLY A N 1
ATOM 700 C CA . GLY A 1 90 ? -4.688 -11.084 -5.578 1.00 95.56 90 GLY A CA 1
ATOM 701 C C . GLY A 1 90 ? -5.341 -11.766 -4.376 1.00 95.56 90 GLY A C 1
ATOM 702 O O . GLY A 1 90 ? -4.798 -12.698 -3.789 1.00 95.56 90 GLY A O 1
ATOM 703 N N . THR A 1 91 ? -6.524 -11.286 -3.994 1.00 95.31 91 THR A N 1
ATOM 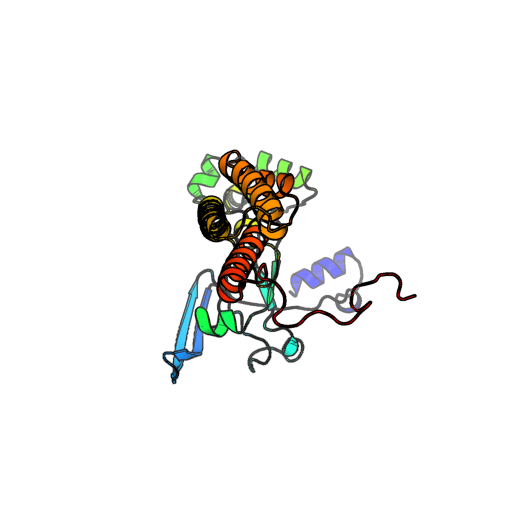704 C CA . THR A 1 91 ? -7.213 -11.712 -2.766 1.00 95.31 91 THR A CA 1
ATOM 705 C C . THR A 1 91 ? -8.698 -11.943 -3.005 1.00 95.31 91 THR A C 1
ATOM 707 O O . THR A 1 91 ? -9.298 -11.365 -3.914 1.00 95.31 91 THR A O 1
ATOM 710 N N . GLU A 1 92 ? -9.315 -12.770 -2.158 1.00 94.75 92 GLU A N 1
ATOM 711 C CA . GLU A 1 92 ? -10.764 -13.020 -2.186 1.00 94.75 92 GLU A CA 1
ATOM 712 C C . GLU A 1 92 ? -11.568 -11.738 -1.961 1.00 94.75 92 GLU A C 1
ATOM 714 O O . GLU A 1 92 ? -12.598 -11.507 -2.594 1.00 94.75 92 GLU A O 1
ATOM 719 N N . THR A 1 93 ? -11.067 -10.862 -1.090 1.00 93.19 93 THR A N 1
ATOM 720 C CA . THR A 1 93 ? -11.643 -9.536 -0.864 1.00 93.19 93 THR A CA 1
ATOM 721 C C . THR A 1 93 ? -11.618 -8.707 -2.146 1.00 93.19 93 THR A C 1
ATOM 723 O O . THR A 1 93 ? -12.652 -8.183 -2.546 1.00 93.19 93 THR A O 1
ATOM 726 N N . GLY A 1 94 ? -10.485 -8.662 -2.859 1.00 93.50 94 GLY A N 1
ATOM 727 C CA . GLY A 1 94 ? -10.389 -7.973 -4.150 1.00 93.50 94 GLY A CA 1
ATOM 728 C C . GLY A 1 94 ? -11.317 -8.570 -5.212 1.00 93.50 94 GLY A C 1
ATOM 729 O O . GLY A 1 94 ? -11.931 -7.839 -5.988 1.00 93.50 94 GLY A O 1
ATOM 730 N N . MET A 1 95 ? -11.493 -9.894 -5.228 1.00 95.88 95 MET A N 1
ATOM 731 C CA . MET A 1 95 ? -12.456 -10.542 -6.124 1.00 95.88 95 MET A CA 1
ATOM 732 C C . MET A 1 95 ? -13.884 -10.037 -5.882 1.00 95.88 95 MET A C 1
ATOM 734 O O . MET A 1 95 ? -14.584 -9.689 -6.832 1.00 95.88 95 MET A O 1
ATOM 738 N N . LYS A 1 96 ? -14.289 -9.948 -4.612 1.00 93.88 96 LYS A N 1
ATOM 739 C CA . LYS A 1 96 ? -15.641 -9.549 -4.199 1.00 93.88 96 LYS A CA 1
ATOM 740 C C . LYS A 1 96 ? -15.902 -8.052 -4.341 1.00 93.88 96 LYS A C 1
ATOM 742 O O . LYS A 1 96 ? -16.983 -7.666 -4.771 1.00 93.88 96 LYS A O 1
ATOM 747 N N . GLU A 1 97 ? -14.942 -7.214 -3.967 1.00 93.06 97 GLU A N 1
ATOM 748 C CA . GLU A 1 97 ? -15.150 -5.765 -3.848 1.00 93.06 97 GLU A CA 1
ATOM 749 C C . GLU A 1 97 ? -14.813 -4.995 -5.127 1.00 93.06 97 GLU A C 1
ATOM 751 O O . GLU A 1 97 ? -15.388 -3.937 -5.381 1.00 93.06 97 GLU A O 1
ATOM 756 N N . THR A 1 98 ? -13.879 -5.499 -5.940 1.00 95.56 98 THR A N 1
ATOM 757 C CA . THR A 1 98 ? -13.309 -4.741 -7.067 1.00 95.56 98 THR A CA 1
ATOM 758 C C . THR A 1 98 ? -13.217 -5.548 -8.361 1.00 95.56 98 THR A C 1
ATOM 760 O O . THR A 1 98 ? -12.454 -5.191 -9.263 1.00 95.56 98 THR A O 1
ATOM 763 N N . PHE A 1 99 ? -13.987 -6.632 -8.489 1.00 96.69 99 PHE A N 1
ATOM 764 C CA . PHE A 1 99 ? -13.936 -7.526 -9.654 1.00 96.69 99 PHE A CA 1
ATOM 765 C C . PHE A 1 99 ? -12.517 -8.064 -9.908 1.00 96.69 99 PHE A C 1
ATOM 767 O O . PHE A 1 99 ? -12.017 -8.065 -11.040 1.00 96.69 99 PHE A O 1
ATOM 774 N N . GLY A 1 100 ? -11.819 -8.440 -8.832 1.00 96.19 100 GLY A N 1
ATOM 775 C CA . GLY A 1 100 ? -10.453 -8.957 -8.885 1.00 96.19 100 GLY A CA 1
ATOM 776 C C . GLY A 1 100 ? -9.489 -7.932 -9.472 1.00 96.19 100 GLY A C 1
ATOM 777 O O . GLY A 1 100 ? -8.750 -8.249 -10.404 1.00 96.19 100 GLY A O 1
ATOM 778 N N . THR A 1 101 ? -9.544 -6.684 -9.001 1.00 96.44 101 THR A N 1
ATOM 779 C CA . THR A 1 101 ? -8.749 -5.570 -9.543 1.00 96.44 101 THR A CA 1
ATOM 780 C C . THR A 1 101 ? -8.016 -4.818 -8.437 1.00 96.44 101 THR A C 1
ATOM 782 O O . THR A 1 101 ? -8.545 -4.609 -7.349 1.00 96.44 101 THR A O 1
ATOM 785 N N . THR A 1 102 ? -6.804 -4.358 -8.730 1.00 93.88 102 THR A N 1
ATOM 786 C CA . THR A 1 102 ? -6.004 -3.502 -7.847 1.00 93.88 102 THR A CA 1
ATOM 787 C C . THR A 1 102 ? -5.317 -2.378 -8.635 1.00 93.88 102 THR A C 1
ATOM 789 O O . THR A 1 102 ? -5.546 -2.214 -9.837 1.00 93.88 102 THR A O 1
ATOM 792 N N . CYS A 1 103 ? -4.512 -1.553 -7.966 1.00 90.56 103 CYS A N 1
ATOM 793 C CA . CYS A 1 103 ? -3.745 -0.475 -8.590 1.00 90.56 103 CYS A CA 1
ATOM 794 C C . CYS A 1 103 ? -2.665 -1.009 -9.559 1.00 90.56 103 CYS A C 1
ATOM 796 O O . CYS A 1 103 ? -2.410 -2.208 -9.639 1.00 90.56 103 CYS A O 1
ATOM 798 N N . HIS A 1 104 ? -2.044 -0.115 -10.334 1.00 89.75 104 HIS A N 1
ATOM 799 C CA . HIS A 1 104 ? -0.920 -0.451 -11.229 1.00 89.75 104 HIS A CA 1
ATOM 800 C C . HIS A 1 104 ? 0.401 0.223 -10.832 1.00 89.75 104 HIS A C 1
ATOM 802 O O . HIS A 1 104 ? 1.475 -0.205 -11.246 1.00 89.75 104 HIS A O 1
ATOM 808 N N . GLY A 1 105 ? 0.317 1.305 -10.061 1.00 86.44 105 GLY A N 1
ATOM 809 C CA . GLY A 1 105 ? 1.445 2.143 -9.689 1.00 86.44 105 GLY A CA 1
ATOM 810 C C . GLY A 1 105 ? 0.993 3.322 -8.840 1.00 86.44 105 GLY A C 1
ATOM 811 O O . GLY A 1 105 ? -0.198 3.468 -8.549 1.00 86.44 105 GLY A O 1
ATOM 812 N N . ALA A 1 106 ? 1.940 4.183 -8.474 1.00 76.12 106 ALA A N 1
ATOM 813 C CA . ALA A 1 106 ? 1.683 5.313 -7.578 1.00 76.12 106 ALA A CA 1
ATOM 814 C C . ALA A 1 106 ? 0.706 6.354 -8.163 1.00 76.12 106 ALA A C 1
ATOM 816 O O . ALA A 1 106 ? -0.030 7.030 -7.445 1.00 76.12 106 ALA A O 1
ATOM 817 N N . GLY A 1 107 ? 0.653 6.458 -9.493 1.00 81.31 107 GLY A N 1
ATOM 818 C CA . GLY A 1 107 ? -0.165 7.443 -10.189 1.00 81.31 107 GLY A CA 1
ATOM 819 C C . GLY A 1 107 ? 0.456 8.841 -10.165 1.00 81.31 107 GLY A C 1
ATOM 820 O O . GLY A 1 107 ? 1.221 9.222 -9.281 1.00 81.31 107 GLY A O 1
ATOM 821 N N . ARG A 1 108 ? 0.155 9.623 -11.199 1.00 87.19 108 ARG A N 1
ATOM 822 C CA . ARG A 1 108 ? 0.778 10.929 -11.425 1.00 87.19 108 ARG A CA 1
ATOM 823 C C . ARG A 1 108 ? 0.153 12.009 -10.531 1.00 87.19 108 ARG A C 1
ATOM 825 O O . ARG A 1 108 ? -1.072 12.100 -10.454 1.00 87.19 108 ARG A O 1
ATOM 832 N N . ALA A 1 109 ? 0.989 12.831 -9.894 1.00 86.38 109 ALA A N 1
ATOM 833 C CA . ALA A 1 109 ? 0.579 13.963 -9.057 1.00 86.38 109 ALA A CA 1
ATOM 834 C C . ALA A 1 109 ? 0.638 15.300 -9.817 1.00 86.38 109 ALA A C 1
ATOM 836 O O . ALA A 1 109 ? -0.246 16.144 -9.668 1.00 86.38 109 ALA A O 1
ATOM 837 N N . LEU A 1 110 ? 1.646 15.483 -10.679 1.00 86.56 110 LEU A N 1
ATOM 838 C CA . LEU A 1 110 ? 1.838 16.691 -11.486 1.00 86.56 110 LEU A CA 1
ATOM 839 C C . LEU A 1 110 ? 1.637 16.405 -12.976 1.00 86.56 110 LEU A C 1
ATOM 841 O O . LEU A 1 110 ? 2.095 15.392 -13.506 1.00 86.56 110 LEU A O 1
ATOM 845 N N . SER A 1 111 ? 0.987 17.325 -13.696 1.00 91.19 111 SER A N 1
ATOM 846 C CA . SER A 1 111 ? 0.917 17.226 -15.157 1.00 91.19 111 SER A CA 1
ATOM 847 C C . SER A 1 111 ? 2.317 17.324 -15.770 1.00 91.19 111 SER A C 1
ATOM 849 O O . SER A 1 111 ? 3.167 18.053 -15.265 1.00 91.19 111 SER A O 1
ATOM 851 N N . ARG A 1 112 ? 2.545 16.661 -16.910 1.00 91.88 112 ARG A N 1
ATOM 852 C CA . ARG A 1 112 ? 3.845 16.688 -17.612 1.00 91.88 112 ARG A CA 1
ATOM 853 C C . ARG A 1 112 ? 4.341 18.113 -17.874 1.00 91.88 112 ARG A C 1
ATOM 855 O O . ARG A 1 112 ? 5.510 18.419 -17.686 1.00 91.88 112 ARG A O 1
ATOM 862 N N . SER A 1 113 ? 3.435 19.013 -18.263 1.00 92.00 113 SER A N 1
ATOM 863 C CA . SER A 1 113 ? 3.758 20.428 -18.487 1.00 92.00 113 SER A CA 1
ATOM 864 C C . SER A 1 113 ? 4.113 21.180 -17.208 1.00 92.00 113 SER A C 1
ATOM 866 O O . SER A 1 113 ? 4.869 22.142 -17.270 1.00 92.00 113 SER A O 1
ATOM 868 N N . LYS A 1 114 ? 3.569 20.779 -16.055 1.00 91.88 114 LYS A N 1
ATOM 869 C CA . LYS A 1 114 ? 3.954 21.351 -14.764 1.00 91.88 114 LYS A CA 1
ATOM 870 C C . LYS A 1 114 ? 5.324 20.830 -14.334 1.00 91.88 114 LYS A C 1
ATOM 872 O O . LYS A 1 114 ? 6.155 21.647 -13.967 1.00 91.88 114 LYS A O 1
ATOM 877 N N . SER A 1 115 ? 5.593 19.534 -14.490 1.00 92.06 115 SER A N 1
ATOM 878 C CA . SER A 1 115 ? 6.907 18.952 -14.196 1.00 92.06 115 SER A CA 1
ATOM 879 C C . SER A 1 115 ? 8.024 19.622 -14.997 1.00 92.06 115 SER A C 1
ATOM 881 O O . SER A 1 115 ? 8.976 20.119 -14.416 1.00 92.06 115 SER A O 1
ATOM 883 N N . ARG A 1 116 ? 7.853 19.778 -16.318 1.00 91.38 116 ARG A N 1
ATOM 884 C CA . ARG A 1 116 ? 8.846 20.446 -17.185 1.00 91.38 116 ARG A CA 1
ATOM 885 C C . ARG A 1 116 ? 9.109 21.919 -16.863 1.00 91.38 116 ARG A C 1
ATOM 887 O O . ARG A 1 116 ? 10.109 22.453 -17.315 1.00 91.38 116 ARG A O 1
ATOM 894 N N . ARG A 1 117 ? 8.177 22.604 -16.194 1.00 91.62 117 ARG A N 1
ATOM 895 C CA . ARG A 1 117 ? 8.356 24.010 -15.795 1.00 91.62 117 ARG A CA 1
ATOM 896 C C . ARG A 1 117 ? 9.040 24.147 -14.442 1.00 91.62 117 ARG A C 1
ATOM 898 O O . ARG A 1 117 ? 9.608 25.195 -14.175 1.00 91.62 117 ARG A O 1
ATOM 905 N N . ASN A 1 118 ? 8.926 23.123 -13.603 1.00 91.06 118 ASN A N 1
ATOM 906 C CA . ASN A 1 118 ? 9.281 23.203 -12.194 1.00 91.06 118 ASN A CA 1
ATOM 907 C C . ASN A 1 118 ? 10.528 22.388 -11.837 1.00 91.06 118 ASN A C 1
ATOM 909 O O . ASN A 1 118 ? 11.052 22.580 -10.748 1.00 91.06 118 ASN A O 1
ATOM 913 N N . LEU A 1 119 ? 10.955 21.463 -12.697 1.00 92.31 119 LEU A N 1
ATOM 914 C CA . LEU A 1 119 ? 12.051 20.536 -12.430 1.00 92.31 119 LEU A CA 1
ATOM 915 C C . LEU A 1 119 ? 13.146 20.728 -13.476 1.00 92.31 119 LEU A C 1
ATOM 917 O O . LEU A 1 119 ? 12.833 20.800 -14.664 1.00 92.31 119 LEU A O 1
ATOM 921 N N . ASP A 1 120 ? 14.403 20.763 -13.040 1.00 93.75 120 ASP A N 1
ATOM 922 C CA . ASP A 1 120 ? 15.567 20.664 -13.921 1.00 93.75 120 ASP A CA 1
ATOM 923 C C . ASP A 1 120 ? 15.992 19.193 -14.032 1.00 93.75 120 ASP A C 1
ATOM 925 O O . ASP A 1 120 ? 16.007 18.445 -13.054 1.00 93.75 120 ASP A O 1
ATOM 929 N N . TYR A 1 121 ? 16.335 18.750 -15.240 1.00 93.31 121 TYR A N 1
ATOM 930 C CA . TYR A 1 121 ? 16.789 17.380 -15.456 1.00 93.31 121 TYR A CA 1
ATOM 931 C C . TYR A 1 121 ? 18.131 17.094 -14.770 1.00 93.31 121 TYR A C 1
ATOM 933 O O . TYR A 1 121 ? 18.365 15.947 -14.401 1.00 93.31 121 TYR A O 1
ATOM 941 N N . LYS A 1 122 ? 19.015 18.092 -14.622 1.00 94.50 122 LYS A N 1
ATOM 942 C CA . LYS A 1 122 ? 20.327 17.914 -13.984 1.00 94.50 122 LYS A CA 1
ATOM 943 C C . LYS A 1 122 ? 20.166 17.587 -12.510 1.00 94.50 122 LYS A C 1
ATOM 945 O O . LYS A 1 122 ? 20.718 16.585 -12.068 1.00 94.50 122 LYS A O 1
ATOM 950 N N . ASP A 1 123 ? 19.330 18.351 -11.816 1.00 94.50 123 ASP A N 1
ATOM 951 C CA . ASP A 1 123 ? 19.030 18.145 -10.399 1.00 94.50 123 ASP A CA 1
ATOM 952 C C . ASP A 1 123 ? 18.456 16.741 -10.171 1.00 94.50 123 ASP A C 1
ATOM 954 O O . ASP A 1 123 ? 18.940 15.991 -9.327 1.00 94.50 123 ASP A O 1
ATOM 958 N N . VAL A 1 124 ? 17.505 16.320 -11.016 1.00 92.88 124 VAL A N 1
ATOM 959 C CA . VAL A 1 124 ? 16.917 14.972 -10.946 1.00 92.88 124 VAL A CA 1
ATOM 960 C C . VAL A 1 124 ? 17.974 13.879 -11.152 1.00 92.88 124 VAL A C 1
ATOM 962 O O . VAL A 1 124 ? 17.960 12.865 -10.454 1.00 92.88 124 VAL A O 1
ATOM 965 N N . LEU A 1 125 ? 18.901 14.052 -12.101 1.00 94.12 125 LEU A N 1
ATOM 966 C CA . LEU A 1 125 ? 19.980 13.086 -12.333 1.00 94.12 125 LEU A CA 1
ATOM 967 C C . LEU A 1 125 ? 20.968 13.034 -11.164 1.00 94.12 125 LEU A C 1
ATOM 969 O O . LEU A 1 125 ? 21.382 11.942 -10.774 1.00 94.12 125 LEU A O 1
ATOM 973 N N . GLU A 1 126 ? 21.335 14.186 -10.605 1.00 94.94 126 GLU A N 1
ATOM 974 C CA . GLU A 1 126 ? 22.208 14.271 -9.435 1.00 94.94 126 GLU A CA 1
ATOM 975 C C . GLU A 1 126 ? 21.569 13.610 -8.214 1.00 94.94 126 GLU A C 1
ATOM 977 O O . GLU A 1 126 ? 22.230 12.851 -7.508 1.00 94.94 126 GLU A O 1
ATOM 982 N N . ASP A 1 127 ? 20.276 13.825 -7.988 1.00 93.62 127 ASP A N 1
ATOM 983 C CA . ASP A 1 127 ? 19.563 13.247 -6.852 1.00 93.62 127 ASP A CA 1
ATOM 984 C C . ASP A 1 127 ? 19.378 11.732 -6.980 1.00 93.62 127 ASP A C 1
ATOM 986 O O . ASP A 1 127 ? 19.507 11.005 -5.991 1.00 93.62 127 ASP A O 1
ATOM 990 N N . LEU A 1 128 ? 19.151 11.220 -8.194 1.00 94.06 128 LEU A N 1
ATOM 991 C CA . LEU A 1 128 ? 19.182 9.777 -8.453 1.00 94.06 128 LEU A CA 1
ATOM 992 C C . LEU A 1 128 ? 20.590 9.201 -8.241 1.00 94.06 128 LEU A C 1
ATOM 994 O O . LEU A 1 128 ? 20.729 8.150 -7.612 1.00 94.06 128 LEU A O 1
ATOM 998 N N . ALA A 1 129 ? 21.636 9.902 -8.685 1.00 95.12 129 ALA A N 1
ATOM 999 C CA . ALA A 1 129 ? 23.018 9.471 -8.490 1.00 95.12 129 ALA A CA 1
ATOM 1000 C C . ALA A 1 129 ? 23.413 9.436 -7.003 1.00 95.12 129 ALA A C 1
ATOM 1002 O O . ALA A 1 129 ? 24.038 8.469 -6.569 1.00 95.12 129 ALA A O 1
ATOM 1003 N N . LYS A 1 130 ? 22.982 10.421 -6.198 1.00 96.06 130 LYS A N 1
ATOM 1004 C CA . LYS A 1 130 ? 23.163 10.433 -4.731 1.00 96.06 130 LYS A CA 1
ATOM 1005 C C . LYS A 1 130 ? 22.513 9.221 -4.054 1.00 96.06 130 LYS A C 1
ATOM 1007 O O . LYS A 1 130 ? 23.008 8.757 -3.033 1.00 96.06 130 LYS A O 1
ATOM 1012 N N . LYS A 1 131 ? 21.437 8.679 -4.635 1.00 92.94 131 LYS A N 1
ATOM 1013 C CA . LYS A 1 131 ? 20.767 7.443 -4.185 1.00 92.94 131 LYS A CA 1
ATOM 1014 C C . LYS A 1 131 ? 21.405 6.161 -4.741 1.00 92.94 131 LYS A C 1
ATOM 1016 O O . LYS A 1 131 ? 20.890 5.075 -4.492 1.00 92.94 131 LYS A O 1
ATOM 1021 N N . GLY A 1 132 ? 22.488 6.264 -5.516 1.00 95.00 132 GLY A N 1
ATOM 1022 C CA . GLY A 1 132 ? 23.137 5.124 -6.171 1.00 95.00 132 GLY A CA 1
ATOM 1023 C C . GLY A 1 132 ? 22.368 4.575 -7.378 1.00 95.00 132 GLY A C 1
ATOM 1024 O O . GLY A 1 132 ? 22.634 3.458 -7.820 1.00 95.00 132 GLY A O 1
ATOM 1025 N N . ILE A 1 133 ? 21.415 5.334 -7.927 1.00 94.94 133 ILE A N 1
ATOM 1026 C CA . ILE A 1 133 ? 20.581 4.909 -9.054 1.00 94.94 133 ILE A CA 1
ATOM 1027 C C . ILE A 1 133 ? 21.230 5.370 -10.361 1.00 94.94 133 ILE A C 1
ATOM 1029 O O . ILE A 1 133 ? 21.362 6.564 -10.627 1.00 94.94 133 ILE A O 1
ATOM 1033 N N . SER A 1 134 ? 21.612 4.413 -11.211 1.00 92.44 134 SER A N 1
ATOM 1034 C CA . SER A 1 134 ? 22.116 4.704 -12.556 1.00 92.44 134 SER A CA 1
ATOM 1035 C C . SER A 1 134 ? 20.979 4.715 -13.570 1.00 92.44 134 SER A C 1
ATOM 1037 O O . SER A 1 134 ? 20.212 3.758 -13.664 1.00 92.44 134 SER A O 1
ATOM 1039 N N . ILE A 1 135 ? 20.900 5.775 -14.372 1.00 91.25 135 ILE A N 1
ATOM 1040 C CA . ILE A 1 135 ? 19.888 5.920 -15.417 1.00 91.25 135 ILE A CA 1
ATOM 1041 C C . ILE A 1 135 ? 20.536 6.147 -16.787 1.00 91.25 135 ILE A C 1
ATOM 1043 O O . ILE A 1 135 ? 21.626 6.714 -16.924 1.00 91.25 135 ILE A O 1
ATOM 1047 N N . ARG A 1 136 ? 19.863 5.666 -17.834 1.00 90.50 136 ARG A N 1
ATOM 1048 C CA . ARG A 1 136 ? 20.177 5.957 -19.235 1.00 90.50 136 ARG A CA 1
ATOM 1049 C C . ARG A 1 136 ? 18.962 6.624 -19.851 1.00 90.50 136 ARG A C 1
ATOM 1051 O O . ARG A 1 136 ? 17.874 6.058 -19.846 1.00 90.50 136 ARG A O 1
ATOM 1058 N N . VAL A 1 137 ? 19.149 7.843 -20.341 1.00 86.38 137 VAL A N 1
ATOM 1059 C CA . VAL A 1 137 ? 18.051 8.714 -20.764 1.00 86.38 137 VAL A CA 1
ATOM 1060 C C . VAL A 1 137 ? 18.168 8.996 -22.252 1.00 86.38 137 VAL A C 1
ATOM 1062 O O . VAL A 1 137 ? 19.248 9.294 -22.750 1.00 86.38 137 VAL A O 1
ATOM 1065 N N . ALA A 1 138 ? 17.048 8.898 -22.966 1.00 88.25 138 ALA A N 1
ATOM 1066 C CA . ALA A 1 138 ? 16.995 9.239 -24.387 1.00 88.25 138 ALA A CA 1
ATOM 1067 C C . ALA A 1 138 ? 16.877 10.755 -24.611 1.00 88.25 138 ALA A C 1
ATOM 1069 O O . ALA A 1 138 ? 17.334 11.272 -25.624 1.00 88.25 138 ALA A O 1
ATOM 1070 N N . SER A 1 139 ? 16.248 11.477 -23.674 1.00 90.75 139 SER A N 1
ATOM 1071 C CA . SER A 1 139 ? 16.131 12.935 -23.734 1.00 90.75 139 SER A CA 1
ATOM 1072 C C . SER A 1 139 ? 16.005 13.557 -22.338 1.00 90.75 139 SER A C 1
ATOM 1074 O O . SER A 1 139 ? 15.347 12.966 -21.476 1.00 90.75 139 SER A O 1
ATOM 1076 N N . PRO A 1 140 ? 16.535 14.775 -22.121 1.00 88.94 140 PRO A N 1
ATOM 1077 C CA . PRO A 1 140 ? 16.333 15.530 -20.880 1.00 88.94 140 PRO A CA 1
ATOM 1078 C C . PRO A 1 140 ? 14.855 15.776 -20.551 1.00 88.94 140 PRO A C 1
ATOM 1080 O O . PRO A 1 140 ? 14.442 15.740 -19.395 1.00 88.94 140 PRO A O 1
ATOM 1083 N N . LYS A 1 141 ? 14.026 15.971 -21.585 1.00 90.81 141 LYS A N 1
ATOM 1084 C CA . LYS A 1 141 ? 12.584 16.204 -21.441 1.00 90.81 141 LYS A CA 1
ATOM 1085 C C . LYS A 1 141 ? 11.881 15.056 -20.715 1.00 90.81 141 LYS A C 1
ATOM 1087 O O . LYS A 1 141 ? 11.050 15.312 -19.850 1.00 90.81 141 LYS A O 1
ATOM 1092 N N . LEU A 1 142 ? 12.223 13.813 -21.060 1.00 89.69 142 LEU A N 1
ATOM 1093 C CA . LEU A 1 142 ? 11.628 12.625 -20.448 1.00 89.69 142 LEU A CA 1
ATOM 1094 C C . LEU A 1 142 ? 11.966 12.536 -18.954 1.00 89.69 142 LEU A C 1
ATOM 1096 O O . LEU A 1 142 ? 11.099 12.197 -18.160 1.00 89.69 142 LEU A O 1
ATOM 1100 N N . VAL A 1 143 ? 13.194 12.902 -18.572 1.00 91.19 143 VAL A N 1
ATOM 1101 C CA . VAL A 1 143 ? 13.645 12.886 -17.170 1.00 91.19 143 VAL A CA 1
ATOM 1102 C C . VAL A 1 143 ? 12.779 13.798 -16.313 1.00 91.19 143 VAL A C 1
ATOM 1104 O O . VAL A 1 143 ? 12.268 13.371 -15.287 1.00 91.19 143 VAL A O 1
ATOM 1107 N N . MET A 1 144 ? 12.534 15.027 -16.769 1.00 90.69 144 MET A N 1
ATOM 1108 C CA . MET A 1 144 ? 11.677 15.963 -16.035 1.00 90.69 144 MET A CA 1
ATOM 1109 C C . MET A 1 144 ? 10.227 15.473 -15.959 1.00 90.69 144 MET A C 1
ATOM 1111 O O . MET A 1 144 ? 9.559 15.658 -14.949 1.00 90.69 144 MET A O 1
ATOM 1115 N N . GLU A 1 145 ? 9.709 14.851 -17.023 1.00 91.31 145 GLU A N 1
ATOM 1116 C CA . GLU A 1 145 ? 8.335 14.337 -17.039 1.00 91.31 145 GLU A CA 1
ATOM 1117 C C . GLU A 1 145 ? 8.134 13.128 -16.123 1.00 91.31 145 GLU A C 1
ATOM 1119 O O . GLU A 1 145 ? 7.031 12.953 -15.602 1.00 91.31 145 GLU A O 1
ATOM 1124 N N . GLU A 1 146 ? 9.165 12.308 -15.942 1.00 90.81 146 GLU A N 1
ATOM 1125 C CA . GLU A 1 146 ? 9.119 11.051 -15.193 1.00 90.81 146 GLU A CA 1
ATOM 1126 C C . GLU A 1 146 ? 9.780 11.138 -13.806 1.00 90.81 146 GLU A C 1
ATOM 1128 O O . GLU A 1 146 ? 9.836 10.138 -13.089 1.00 90.81 146 GLU A O 1
ATOM 1133 N N . ALA A 1 147 ? 10.247 12.335 -13.424 1.00 90.38 147 ALA A N 1
ATOM 1134 C CA . ALA A 1 147 ? 10.832 12.660 -12.123 1.00 90.38 147 ALA A CA 1
ATOM 1135 C C . ALA A 1 147 ? 9.983 12.107 -10.963 1.00 90.38 147 ALA A C 1
ATOM 1137 O O . ALA A 1 147 ? 8.752 12.222 -11.034 1.00 90.38 147 ALA A O 1
ATOM 1138 N N . PRO A 1 148 ? 10.586 11.529 -9.905 1.00 89.06 148 PRO A N 1
ATOM 1139 C CA . PRO A 1 148 ? 9.848 11.006 -8.751 1.00 89.06 148 PRO A CA 1
ATOM 1140 C C . PRO A 1 148 ? 8.814 11.989 -8.176 1.00 89.06 148 PRO A C 1
ATOM 1142 O O . PRO A 1 148 ? 7.689 11.600 -7.877 1.00 89.06 148 PRO A O 1
ATOM 1145 N N . GLU A 1 149 ? 9.139 13.281 -8.144 1.00 88.06 149 GLU A N 1
ATOM 1146 C CA . GLU A 1 149 ? 8.306 14.396 -7.672 1.00 88.06 149 GLU A CA 1
ATOM 1147 C C . GLU A 1 149 ? 7.057 14.632 -8.541 1.00 88.06 149 GLU A C 1
ATOM 1149 O O . GLU A 1 149 ? 6.102 15.295 -8.134 1.00 88.06 149 GLU A O 1
ATOM 1154 N N . SER A 1 150 ? 7.043 14.101 -9.766 1.00 88.62 150 SER A N 1
ATOM 1155 C CA . SER A 1 150 ? 5.885 14.172 -10.662 1.00 88.62 150 SER A CA 1
ATOM 1156 C C . SER A 1 150 ? 4.790 13.173 -10.299 1.00 88.62 150 SER A C 1
ATOM 1158 O O . SER A 1 150 ? 3.662 13.284 -10.799 1.00 88.62 150 SER A O 1
ATOM 1160 N N . TYR A 1 151 ? 5.100 12.199 -9.451 1.00 86.38 151 TYR A N 1
ATOM 1161 C CA . TYR A 1 151 ? 4.223 11.112 -9.048 1.00 86.38 151 TYR A CA 1
ATOM 1162 C C . TYR A 1 151 ? 3.830 11.238 -7.578 1.00 86.38 151 TYR A C 1
ATOM 1164 O O . TYR A 1 151 ? 4.435 11.979 -6.810 1.00 86.38 151 TYR A O 1
ATOM 1172 N N . LYS A 1 152 ? 2.765 10.535 -7.190 1.00 81.75 152 LYS A N 1
ATOM 1173 C CA . LYS A 1 152 ? 2.478 1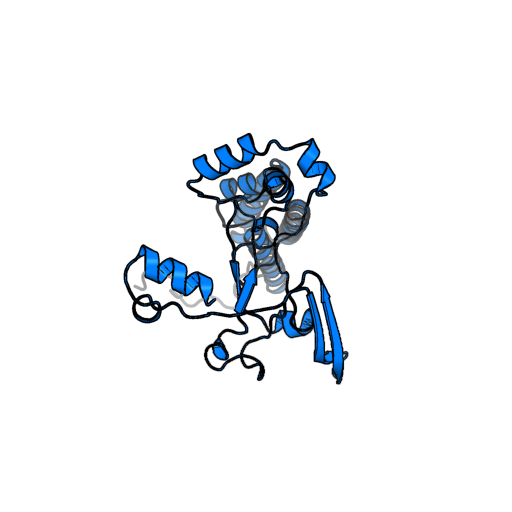0.315 -5.771 1.00 81.75 152 LYS A CA 1
ATOM 1174 C C . LYS A 1 152 ? 3.542 9.383 -5.202 1.00 81.75 152 LYS A C 1
ATOM 1176 O O . LYS A 1 152 ? 4.155 8.623 -5.955 1.00 81.75 152 LYS A O 1
ATOM 1181 N N . ASN A 1 153 ? 3.744 9.408 -3.891 1.00 73.94 153 ASN A N 1
ATOM 1182 C CA . ASN A 1 153 ? 4.630 8.432 -3.286 1.00 73.94 153 ASN A CA 1
ATOM 1183 C C . ASN A 1 153 ? 3.969 7.045 -3.354 1.00 73.94 153 ASN A C 1
ATOM 1185 O O . ASN A 1 153 ? 2.794 6.879 -3.027 1.00 73.94 153 ASN A O 1
ATOM 1189 N N . VAL A 1 154 ? 4.712 6.042 -3.824 1.00 69.94 154 VAL A N 1
ATOM 1190 C CA . VAL A 1 154 ? 4.220 4.662 -3.916 1.00 69.94 154 VAL A CA 1
ATOM 1191 C C . VAL A 1 154 ? 3.972 4.062 -2.527 1.00 69.94 154 VAL A C 1
ATOM 1193 O O . VAL A 1 154 ? 3.131 3.182 -2.385 1.00 69.94 154 VAL A O 1
ATOM 1196 N N . THR A 1 155 ? 4.629 4.571 -1.483 1.00 66.19 155 THR A N 1
ATOM 1197 C CA . THR A 1 155 ? 4.318 4.183 -0.102 1.00 66.19 155 THR A CA 1
ATOM 1198 C C . THR A 1 155 ? 2.993 4.771 0.381 1.00 66.19 155 THR A C 1
ATOM 1200 O O . THR A 1 155 ? 2.389 4.228 1.288 1.00 66.19 155 THR A O 1
ATOM 1203 N N . ASP A 1 156 ? 2.459 5.822 -0.247 1.00 66.75 156 ASP A N 1
ATOM 1204 C CA . ASP A 1 156 ? 1.144 6.355 0.143 1.00 66.75 156 ASP A CA 1
ATOM 1205 C C . ASP A 1 156 ? -0.006 5.474 -0.374 1.00 66.75 156 ASP A C 1
ATOM 1207 O O . ASP A 1 156 ? -1.155 5.634 0.040 1.00 66.75 156 ASP A O 1
ATOM 1211 N N . VAL A 1 157 ? 0.264 4.557 -1.315 1.00 66.44 157 VAL A N 1
ATOM 1212 C CA . VAL A 1 157 ? -0.751 3.625 -1.837 1.00 66.44 157 VAL A CA 1
ATOM 1213 C C . VAL A 1 157 ? -0.768 2.282 -1.106 1.00 66.44 157 VAL A C 1
ATOM 1215 O O . VAL A 1 157 ? -1.670 1.480 -1.350 1.00 66.44 157 VAL A O 1
ATOM 1218 N N . THR A 1 158 ? 0.192 2.019 -0.215 1.00 71.56 158 THR A N 1
ATOM 1219 C CA . THR A 1 158 ? 0.273 0.772 0.553 1.00 71.56 158 THR A CA 1
ATOM 1220 C C . THR A 1 158 ? 0.931 0.987 1.912 1.00 71.56 158 THR A C 1
ATOM 1222 O O . THR A 1 158 ? 1.946 1.655 2.014 1.00 71.56 158 THR A O 1
ATOM 1225 N N . THR A 1 159 ? 0.414 0.340 2.952 1.00 72.19 159 THR A N 1
ATOM 1226 C CA . THR A 1 159 ? 1.051 0.309 4.281 1.00 72.19 159 THR A CA 1
ATOM 1227 C C . THR A 1 159 ? 2.325 -0.545 4.309 1.00 72.19 159 THR A C 1
ATOM 1229 O O . THR A 1 159 ? 3.014 -0.598 5.320 1.00 72.19 159 THR A O 1
ATOM 1232 N N . GLY A 1 160 ? 2.624 -1.281 3.229 1.00 70.25 160 GLY A N 1
ATOM 1233 C CA . GLY A 1 160 ? 3.664 -2.314 3.213 1.00 70.25 160 GLY A CA 1
ATOM 1234 C C . GLY A 1 160 ? 3.278 -3.594 3.966 1.00 70.25 160 GLY A C 1
ATOM 1235 O O . GLY A 1 160 ? 4.024 -4.570 3.915 1.00 70.25 160 GLY A O 1
ATOM 1236 N N . LEU A 1 161 ? 2.105 -3.628 4.610 1.00 70.31 161 LEU A N 1
ATOM 1237 C CA . LEU A 1 161 ? 1.585 -4.772 5.352 1.00 70.31 161 LEU A CA 1
ATOM 1238 C C . LEU A 1 161 ? 0.409 -5.410 4.603 1.00 70.31 161 LEU A C 1
ATOM 1240 O O . LEU A 1 161 ? -0.542 -4.748 4.179 1.00 70.31 161 LEU A O 1
ATOM 1244 N N . THR A 1 162 ? 0.466 -6.732 4.435 1.00 71.81 162 THR A N 1
ATOM 1245 C CA . THR A 1 162 ? -0.589 -7.479 3.735 1.00 71.81 162 THR A CA 1
ATOM 1246 C C . THR A 1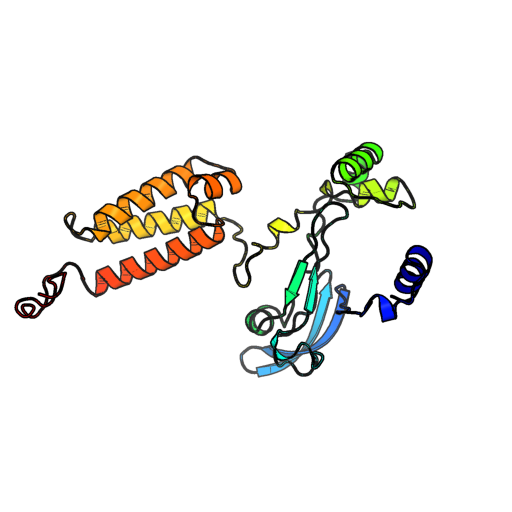 162 ? -1.905 -7.386 4.504 1.00 71.81 162 THR A C 1
ATOM 1248 O O . THR A 1 162 ? -1.958 -7.678 5.694 1.00 71.81 162 THR A O 1
ATOM 1251 N N . GLY A 1 163 ? -2.982 -7.011 3.808 1.00 71.12 163 GLY A N 1
ATOM 1252 C CA . GLY A 1 163 ? -4.328 -6.931 4.383 1.00 71.12 163 GLY A CA 1
ATOM 1253 C C . GLY A 1 163 ? -4.622 -5.653 5.174 1.00 71.12 163 GLY A C 1
ATOM 1254 O O . GLY A 1 163 ? -5.756 -5.484 5.617 1.00 71.12 163 GLY A O 1
ATOM 1255 N N . LEU A 1 164 ? -3.657 -4.736 5.310 1.00 79.81 164 LEU A N 1
ATOM 1256 C CA . LEU A 1 164 ? -3.845 -3.477 6.026 1.00 79.81 164 LEU A CA 1
ATOM 1257 C C . LEU A 1 164 ? -3.996 -2.309 5.043 1.00 79.81 164 LEU A C 1
ATOM 1259 O O . LEU A 1 164 ? -3.046 -1.896 4.379 1.00 79.81 164 LEU A O 1
ATOM 1263 N N . LEU A 1 165 ? -5.220 -1.797 4.925 1.00 78.06 165 LEU A N 1
ATOM 1264 C CA . LEU A 1 165 ? -5.560 -0.716 4.001 1.00 78.06 165 LEU A CA 1
ATOM 1265 C C . LEU A 1 165 ? -5.090 0.642 4.527 1.00 78.06 165 LEU A C 1
ATOM 1267 O O . LEU A 1 165 ? -5.372 0.975 5.673 1.00 78.06 165 LEU A O 1
ATOM 1271 N N . VAL A 1 166 ? -4.471 1.450 3.658 1.00 82.94 166 VAL A N 1
ATOM 1272 C CA . VAL A 1 166 ? -4.054 2.822 3.992 1.00 82.94 166 VAL A CA 1
ATOM 1273 C C . VAL A 1 166 ? -5.265 3.667 4.382 1.00 82.94 166 VAL A C 1
ATOM 1275 O O . VAL A 1 166 ? -6.249 3.767 3.636 1.00 82.94 166 VAL A O 1
ATOM 1278 N N . SER A 1 167 ? -5.178 4.322 5.535 1.00 85.00 167 SER A N 1
ATOM 1279 C CA . SER A 1 167 ? -6.203 5.241 6.006 1.00 85.00 167 SER A CA 1
ATOM 1280 C C . SER A 1 167 ? -6.024 6.610 5.360 1.00 85.00 167 SER A C 1
ATOM 1282 O O . SER A 1 167 ? -4.966 7.225 5.418 1.00 85.00 167 SER A O 1
ATOM 1284 N N . ARG A 1 168 ? -7.096 7.150 4.770 1.00 85.25 168 ARG A N 1
ATOM 1285 C CA . ARG A 1 168 ? -7.071 8.502 4.177 1.00 85.25 168 ARG A CA 1
ATOM 1286 C C . ARG A 1 168 ? -7.168 9.615 5.218 1.00 85.25 168 ARG A C 1
ATOM 1288 O O . ARG A 1 168 ? -6.857 10.763 4.918 1.00 85.25 168 ARG A O 1
ATOM 1295 N N . THR A 1 169 ? -7.680 9.299 6.405 1.00 89.94 169 THR A N 1
ATOM 1296 C CA . THR A 1 169 ? -7.937 10.265 7.483 1.00 89.94 169 THR A CA 1
ATOM 1297 C C . THR A 1 169 ? -7.556 9.675 8.849 1.00 89.94 169 THR A C 1
ATOM 1299 O O . THR A 1 169 ? -8.406 9.555 9.745 1.00 89.94 169 THR A O 1
ATOM 1302 N N . PRO A 1 170 ? -6.280 9.293 9.042 1.00 90.94 170 PRO A N 1
ATOM 1303 C CA . PRO A 1 170 ? -5.823 8.607 10.249 1.00 90.94 170 PRO A CA 1
ATOM 1304 C C . PRO A 1 170 ? -6.030 9.439 11.521 1.00 90.94 170 PRO A C 1
ATOM 1306 O O . PRO A 1 170 ? -6.597 8.924 12.484 1.00 90.94 170 PRO A O 1
ATOM 1309 N N . HIS A 1 171 ? -5.710 10.742 11.510 1.00 93.12 171 HIS A N 1
ATOM 1310 C CA . HIS A 1 171 ? -5.938 11.642 12.655 1.00 93.12 171 HIS A CA 1
ATOM 1311 C C . HIS A 1 171 ? -7.388 11.650 13.125 1.00 93.12 171 HIS A C 1
ATOM 1313 O O . HIS A 1 171 ? -7.665 11.498 14.316 1.00 93.12 171 HIS A O 1
ATOM 1319 N N . TYR A 1 172 ? -8.326 11.816 12.188 1.00 94.56 172 TYR A N 1
ATOM 1320 C CA . TYR A 1 172 ? -9.754 11.832 12.499 1.00 94.56 172 TYR A CA 1
ATOM 1321 C C . TYR A 1 172 ? -10.208 10.479 13.049 1.00 94.56 172 TYR A C 1
ATOM 1323 O O . TYR A 1 172 ? -10.918 10.430 14.055 1.00 94.56 172 TYR A O 1
ATOM 1331 N N . THR A 1 173 ? -9.782 9.387 12.412 1.00 94.81 173 THR A N 1
ATOM 1332 C CA . THR A 1 173 ? -10.171 8.023 12.785 1.00 94.81 173 THR A CA 1
ATOM 1333 C C . THR A 1 173 ? -9.682 7.678 14.189 1.00 94.81 173 THR A C 1
ATOM 1335 O O . THR A 1 173 ? -10.495 7.318 15.041 1.00 94.81 173 THR A O 1
ATOM 1338 N N . LEU A 1 174 ? -8.395 7.893 14.475 1.00 96.25 174 LEU A N 1
ATOM 1339 C CA . LEU A 1 174 ? -7.804 7.668 15.796 1.00 96.25 174 LEU A CA 1
ATOM 1340 C C . LEU A 1 174 ? -8.452 8.545 16.866 1.00 96.25 174 LEU A C 1
ATOM 1342 O O . LEU A 1 174 ? -8.921 8.032 17.880 1.00 96.25 174 LEU A O 1
ATOM 1346 N N . THR A 1 175 ? -8.571 9.853 16.615 1.00 96.88 175 THR A N 1
ATOM 1347 C CA . THR A 1 175 ? -9.198 10.793 17.559 1.00 96.88 175 THR A CA 1
ATOM 1348 C C . THR A 1 175 ? -10.624 10.363 17.896 1.00 96.88 175 THR A C 1
ATOM 1350 O O . THR A 1 175 ? -11.024 10.339 19.061 1.00 96.88 175 THR A O 1
ATOM 1353 N N . LYS A 1 176 ? -11.413 9.985 16.886 1.00 97.62 176 LYS A N 1
ATOM 1354 C CA . LYS A 1 176 ? -12.791 9.520 17.065 1.00 97.62 176 LYS A CA 1
ATOM 1355 C C . LYS A 1 176 ? -12.853 8.220 17.866 1.00 97.62 176 LYS A C 1
ATOM 1357 O O . LYS A 1 176 ? -13.707 8.101 18.745 1.00 97.62 176 LYS A O 1
ATOM 1362 N N . THR A 1 177 ? -11.991 7.253 17.568 1.00 97.25 177 THR A N 1
ATOM 1363 C CA . THR A 1 177 ? -11.989 5.940 18.228 1.00 97.25 177 THR A CA 1
ATOM 1364 C C . THR A 1 177 ? -11.507 6.042 19.675 1.00 97.25 177 THR A C 1
ATOM 1366 O O . THR A 1 177 ? -12.203 5.559 20.568 1.00 97.25 177 THR A O 1
ATOM 1369 N N . TYR A 1 178 ? -10.428 6.779 19.949 1.00 98.19 178 TYR A N 1
ATOM 1370 C CA . TYR A 1 178 ? -9.946 7.047 21.309 1.00 98.19 178 TYR A CA 1
ATOM 1371 C C . TYR A 1 178 ? -10.988 7.760 22.175 1.00 98.19 178 TYR A C 1
ATOM 1373 O O . TYR A 1 178 ? -11.264 7.324 23.292 1.00 98.19 178 TYR A O 1
ATOM 1381 N N . ASN A 1 179 ? -11.674 8.778 21.648 1.00 98.06 179 ASN A N 1
ATOM 1382 C CA . ASN A 1 179 ? -12.753 9.435 22.390 1.00 98.06 179 ASN A CA 1
ATOM 1383 C C . ASN A 1 179 ? -13.925 8.487 22.709 1.00 98.06 179 ASN A C 1
ATOM 1385 O O . ASN A 1 179 ? -14.531 8.585 23.780 1.00 98.06 179 ASN A O 1
ATOM 1389 N N . LYS A 1 180 ? -14.248 7.539 21.817 1.00 98.06 180 LYS A N 1
ATOM 1390 C CA . LYS A 1 180 ? -15.261 6.505 22.095 1.00 98.06 180 LYS A CA 1
ATOM 1391 C C . LYS A 1 180 ? -14.811 5.541 23.195 1.00 98.06 180 LYS A C 1
ATOM 1393 O O . LYS A 1 180 ? -15.628 5.208 24.050 1.00 98.06 180 LYS A O 1
ATOM 1398 N N . ILE A 1 181 ? -13.542 5.130 23.192 1.00 97.94 181 ILE A N 1
ATOM 1399 C CA . ILE A 1 181 ? -12.954 4.291 24.247 1.00 97.94 181 ILE A CA 1
ATOM 1400 C C . ILE A 1 181 ? -13.059 5.007 25.594 1.00 97.94 181 ILE A C 1
ATOM 1402 O O . ILE A 1 181 ? -13.659 4.467 26.520 1.00 97.94 181 ILE A O 1
ATOM 1406 N N . LEU A 1 182 ? -12.597 6.259 25.683 1.00 97.75 182 LEU A N 1
ATOM 1407 C CA . LEU A 1 182 ? -12.691 7.060 26.910 1.00 97.75 182 LEU A CA 1
ATOM 1408 C C . LEU A 1 182 ? -14.143 7.193 27.396 1.00 97.75 182 LEU A C 1
ATOM 1410 O O . LEU A 1 182 ? -14.412 7.076 28.591 1.00 97.75 182 LEU A O 1
ATOM 1414 N N . LYS A 1 183 ? -15.107 7.373 26.482 1.00 97.75 183 LYS A N 1
ATOM 1415 C CA . LYS A 1 183 ? -16.538 7.405 26.824 1.00 97.75 183 LYS A CA 1
ATOM 1416 C C . LYS A 1 183 ? -17.038 6.082 27.419 1.00 97.75 183 LYS A C 1
ATOM 1418 O O . LYS A 1 183 ? -17.873 6.118 28.321 1.00 97.75 183 LYS A O 1
ATOM 1423 N N . ASN A 1 184 ? -16.562 4.937 26.930 1.00 96.56 184 ASN A N 1
ATOM 1424 C CA . ASN A 1 184 ? -16.912 3.628 27.485 1.00 96.56 184 ASN A CA 1
ATOM 1425 C C . ASN A 1 184 ? -16.261 3.402 28.854 1.00 96.56 184 ASN A C 1
ATOM 1427 O O . ASN A 1 184 ? -16.946 2.994 29.787 1.00 96.56 184 ASN A O 1
ATOM 1431 N N . LEU A 1 185 ? -14.975 3.730 28.993 1.00 96.00 185 LEU A N 1
ATOM 1432 C CA . LEU A 1 185 ? -14.214 3.562 30.235 1.00 96.00 185 LEU A CA 1
ATOM 1433 C C . LEU A 1 185 ? -14.795 4.379 31.400 1.00 96.00 185 LEU A C 1
ATOM 1435 O O . LEU A 1 185 ? -14.772 3.918 32.537 1.00 96.00 185 LEU A O 1
ATOM 1439 N N . ARG A 1 186 ? -15.405 5.545 31.133 1.00 95.75 186 ARG A N 1
ATOM 1440 C CA . ARG A 1 186 ? -16.128 6.343 32.149 1.00 95.75 186 ARG A CA 1
ATOM 1441 C C . ARG A 1 186 ? -17.270 5.592 32.840 1.00 95.75 186 ARG A C 1
ATOM 1443 O O . ARG A 1 186 ? -17.674 5.997 33.921 1.00 95.75 186 ARG A O 1
ATOM 1450 N N . LYS A 1 187 ? -17.803 4.534 32.225 1.00 95.31 187 LYS A N 1
ATOM 1451 C CA . LYS A 1 187 ? -18.885 3.716 32.795 1.00 95.31 187 LYS A CA 1
ATOM 1452 C C . LYS A 1 187 ? -18.375 2.595 33.710 1.00 95.31 187 LYS A C 1
ATOM 1454 O O . LYS A 1 187 ? -19.191 1.893 34.294 1.00 95.31 187 LYS A O 1
ATOM 1459 N N . MET A 1 188 ? -17.060 2.396 33.793 1.00 94.88 188 MET A N 1
ATOM 1460 C CA . MET A 1 188 ? -16.428 1.381 34.640 1.00 94.88 188 MET A CA 1
ATOM 1461 C C . MET A 1 188 ? -16.005 1.989 35.994 1.00 94.88 188 MET A C 1
ATOM 1463 O O . MET A 1 188 ? -15.775 3.204 36.051 1.00 94.88 188 MET A O 1
ATOM 1467 N N . PRO A 1 189 ? -15.852 1.186 37.066 1.00 94.94 189 PRO A N 1
ATOM 1468 C CA . PRO A 1 189 ? -15.378 1.667 38.371 1.00 94.94 189 PRO A CA 1
ATOM 1469 C C . PRO A 1 189 ? -13.950 2.231 38.319 1.00 94.94 189 PRO A C 1
ATOM 1471 O O . PRO A 1 189 ? -13.143 1.782 37.506 1.00 94.94 189 PRO A O 1
ATOM 1474 N N . GLU A 1 190 ? -13.623 3.213 39.166 1.00 91.00 190 GLU A N 1
ATOM 1475 C CA . GLU A 1 190 ? -12.293 3.862 39.180 1.00 91.00 190 GLU A CA 1
ATOM 1476 C C . GLU A 1 190 ? -11.182 2.939 39.693 1.00 91.00 190 GLU A C 1
ATOM 1478 O O . GLU A 1 190 ? -10.043 2.997 39.232 1.00 91.00 190 GLU A O 1
ATOM 1483 N N . GLU A 1 191 ? -11.522 2.038 40.608 1.00 89.62 191 GLU A N 1
ATOM 1484 C CA . GLU A 1 191 ? -10.636 1.029 41.178 1.00 89.62 191 GLU A CA 1
ATOM 1485 C C . GLU A 1 191 ? -10.297 -0.108 40.200 1.00 89.62 191 GLU A C 1
ATOM 1487 O O . GLU A 1 191 ? -9.380 -0.895 40.454 1.00 89.62 191 GLU A O 1
ATOM 1492 N N . TYR A 1 192 ? -10.996 -0.201 39.062 1.00 92.56 192 TYR A N 1
ATOM 1493 C CA . TYR A 1 192 ? -10.740 -1.245 38.079 1.00 92.56 192 TYR A CA 1
ATOM 1494 C C . TYR A 1 192 ? -9.401 -1.006 37.371 1.00 92.56 192 TYR A C 1
ATOM 1496 O O . TYR A 1 192 ? -9.239 -0.060 36.598 1.00 92.56 192 TYR A O 1
ATOM 1504 N N . ALA A 1 193 ? -8.439 -1.904 37.603 1.00 91.94 193 ALA A N 1
ATOM 1505 C CA . ALA A 1 193 ? -7.070 -1.768 37.104 1.00 91.94 193 ALA A CA 1
ATOM 1506 C C . ALA A 1 193 ? -7.006 -1.517 35.587 1.00 91.94 193 ALA A C 1
ATOM 1508 O O . ALA A 1 193 ? -6.297 -0.613 35.148 1.00 91.94 193 ALA A O 1
ATOM 1509 N N . TYR A 1 194 ? -7.791 -2.260 34.797 1.00 94.50 194 TYR A N 1
ATOM 1510 C CA . TYR A 1 194 ? -7.865 -2.078 33.345 1.00 94.50 194 TYR A CA 1
ATOM 1511 C C . TYR A 1 194 ? -8.295 -0.655 32.967 1.00 94.50 194 TYR A C 1
ATOM 1513 O O . TYR A 1 194 ? -7.633 -0.026 32.149 1.00 94.50 194 TYR A O 1
ATOM 1521 N N . LYS A 1 195 ? -9.326 -0.092 33.617 1.00 95.38 195 LYS A N 1
ATOM 1522 C CA . LYS A 1 195 ? -9.749 1.293 33.357 1.00 95.38 195 LYS A CA 1
ATOM 1523 C C . LYS A 1 195 ? -8.593 2.264 33.578 1.00 95.38 195 LYS A C 1
ATOM 1525 O O . LYS A 1 195 ? -8.317 3.076 32.699 1.00 95.38 195 LYS A O 1
ATOM 1530 N N . ARG A 1 196 ? -7.912 2.174 34.723 1.00 94.44 196 ARG A N 1
ATOM 1531 C CA . ARG A 1 196 ? -6.829 3.096 35.093 1.00 94.44 196 ARG A CA 1
ATOM 1532 C C . ARG A 1 196 ? -5.708 3.115 34.052 1.00 94.44 196 ARG A C 1
ATOM 1534 O O . ARG A 1 196 ? -5.340 4.187 33.577 1.00 94.44 196 ARG A O 1
ATOM 1541 N N . TYR A 1 197 ? -5.196 1.942 33.685 1.00 95.69 197 TYR A N 1
ATOM 1542 C CA . TYR A 1 197 ? -4.084 1.843 32.738 1.00 95.69 197 TYR A CA 1
ATOM 1543 C C . TYR A 1 197 ? -4.511 2.191 31.312 1.00 95.69 197 TYR A C 1
ATOM 1545 O O . TYR A 1 197 ? -3.826 2.964 30.646 1.00 95.69 197 TYR A O 1
ATOM 1553 N N . THR A 1 198 ? -5.676 1.719 30.861 1.00 96.25 198 THR A N 1
ATOM 1554 C CA . THR A 1 198 ? -6.159 2.025 29.511 1.00 96.25 198 THR A CA 1
ATOM 1555 C C . THR A 1 198 ? -6.472 3.513 29.352 1.00 96.25 198 THR A C 1
ATOM 1557 O O . THR A 1 198 ? -6.125 4.094 28.329 1.00 96.25 198 THR A O 1
ATOM 1560 N N . VAL A 1 199 ? -7.062 4.183 30.352 1.00 97.25 199 VAL A N 1
ATOM 1561 C CA . VAL A 1 199 ? -7.281 5.643 30.298 1.00 97.25 199 VAL A CA 1
ATOM 1562 C C . VAL A 1 199 ? -5.957 6.387 30.133 1.00 97.25 199 VAL A C 1
ATOM 1564 O O . VAL A 1 199 ? -5.880 7.286 29.296 1.00 97.25 199 VAL A O 1
ATOM 1567 N N . GLN A 1 200 ? -4.924 6.007 30.889 1.00 96.38 200 GLN A N 1
ATOM 1568 C CA . GLN A 1 200 ? -3.599 6.613 30.773 1.00 96.38 200 GLN A CA 1
ATOM 1569 C C . GLN A 1 200 ? -3.035 6.434 29.357 1.00 96.38 200 GLN A C 1
ATOM 1571 O O . GLN A 1 200 ? -2.779 7.423 28.675 1.00 96.38 200 GLN A O 1
ATOM 1576 N N . THR A 1 201 ? -2.960 5.194 28.863 1.00 96.31 201 THR A N 1
ATOM 1577 C CA . THR A 1 201 ? -2.429 4.897 27.524 1.00 96.31 201 THR A CA 1
ATOM 1578 C C . THR A 1 201 ? -3.188 5.624 26.413 1.00 96.31 201 THR A C 1
ATOM 1580 O O . THR A 1 201 ? -2.578 6.146 25.479 1.00 96.31 201 THR A O 1
ATOM 1583 N N . ILE A 1 202 ? -4.521 5.678 26.490 1.00 97.69 202 ILE A N 1
ATOM 1584 C CA . ILE A 1 202 ? -5.345 6.323 25.463 1.00 97.69 202 ILE A CA 1
ATOM 1585 C C . ILE A 1 202 ? -5.178 7.842 25.494 1.00 97.69 202 ILE A C 1
ATOM 1587 O O . ILE A 1 202 ? -5.119 8.450 24.428 1.00 97.69 202 ILE A O 1
ATOM 1591 N N . ASN A 1 203 ? -5.063 8.460 26.672 1.00 97.88 203 ASN A N 1
ATOM 1592 C CA . ASN A 1 203 ? -4.798 9.895 26.777 1.00 97.88 203 ASN A CA 1
ATOM 1593 C C . ASN A 1 203 ? -3.406 10.257 26.246 1.00 97.88 203 ASN A C 1
ATOM 1595 O O . ASN A 1 203 ? -3.295 11.217 25.484 1.00 97.88 203 ASN A O 1
ATOM 1599 N N . ASP A 1 204 ? -2.380 9.470 26.574 1.00 96.81 204 ASP A N 1
ATOM 1600 C CA . ASP A 1 204 ? -1.011 9.693 26.094 1.00 96.81 204 ASP A CA 1
ATOM 1601 C C . ASP A 1 204 ? -0.955 9.620 24.560 1.00 96.81 204 ASP A C 1
ATOM 1603 O O . ASP A 1 204 ? -0.465 10.535 23.893 1.00 96.81 204 ASP A O 1
ATOM 1607 N N . ARG A 1 205 ? -1.554 8.574 23.974 1.00 97.25 205 ARG A N 1
ATOM 1608 C CA . ARG A 1 205 ? -1.648 8.418 22.513 1.00 97.25 205 ARG A CA 1
ATOM 1609 C C . ARG A 1 205 ? -2.482 9.527 21.869 1.00 97.25 205 ARG A C 1
ATOM 1611 O O . ARG A 1 205 ? -2.094 10.058 20.830 1.00 97.25 205 ARG A O 1
ATOM 1618 N N . LEU A 1 206 ? -3.617 9.897 22.467 1.00 96.81 206 LEU A N 1
ATOM 1619 C CA . LEU A 1 206 ? -4.485 10.959 21.953 1.00 96.81 206 LEU A CA 1
ATOM 1620 C C . LEU A 1 206 ? -3.777 12.321 21.959 1.00 96.81 206 LEU A C 1
ATOM 1622 O O . LEU A 1 206 ? -3.917 13.071 20.995 1.00 96.81 206 LEU A O 1
ATOM 1626 N N . ALA A 1 207 ? -2.983 12.618 22.990 1.00 97.19 207 ALA A N 1
ATOM 1627 C CA . ALA A 1 207 ? -2.197 13.845 23.070 1.00 97.19 207 ALA A CA 1
ATOM 1628 C C . ALA A 1 207 ? -1.157 13.931 21.940 1.00 97.19 207 ALA A C 1
ATOM 1630 O O . ALA A 1 207 ? -1.019 14.986 21.319 1.00 97.19 207 ALA A O 1
ATOM 1631 N N . VAL A 1 208 ? -0.476 12.823 21.618 1.00 96.88 208 VAL A N 1
ATOM 1632 C CA . VAL A 1 208 ? 0.448 12.759 20.470 1.00 96.88 208 VAL A CA 1
ATOM 1633 C C . VAL A 1 208 ? -0.296 13.012 19.157 1.00 96.88 208 VAL A C 1
ATOM 1635 O O . VAL A 1 208 ? 0.109 13.885 18.392 1.00 96.88 208 VAL A O 1
ATOM 1638 N N . VAL A 1 209 ? -1.417 12.319 18.922 1.00 95.38 209 VAL A N 1
ATOM 1639 C CA . VAL A 1 209 ? -2.214 12.461 17.685 1.00 95.38 209 VAL A CA 1
ATOM 1640 C C . VAL A 1 209 ? -2.768 13.880 17.508 1.00 95.38 209 VAL A C 1
ATOM 1642 O O . VAL A 1 209 ? -2.897 14.350 16.383 1.00 95.38 209 VAL A O 1
ATOM 1645 N N . GLN A 1 210 ? -3.106 14.580 18.594 1.00 94.00 210 GLN A N 1
ATOM 1646 C CA . GLN A 1 210 ? -3.607 15.958 18.528 1.00 94.00 210 GLN A CA 1
ATOM 1647 C C . GLN A 1 210 ? -2.500 16.995 18.322 1.00 94.00 210 GLN A C 1
ATOM 1649 O O . GLN A 1 210 ? -2.742 18.034 17.707 1.00 94.00 210 GLN A O 1
ATOM 1654 N N . LYS A 1 211 ? -1.307 16.739 18.863 1.00 96.00 211 LYS A N 1
ATOM 1655 C CA . LYS A 1 211 ? -0.176 17.667 18.800 1.00 96.00 211 LYS A CA 1
ATOM 1656 C C . LYS A 1 211 ? 0.541 17.613 17.453 1.00 96.00 211 LYS A C 1
ATOM 1658 O O . LYS A 1 211 ? 0.923 18.656 16.926 1.00 96.00 211 LYS A O 1
ATOM 1663 N N . GLU A 1 212 ? 0.744 16.415 16.918 1.00 95.12 212 GLU A N 1
ATOM 1664 C CA . GLU A 1 212 ? 1.583 16.193 15.743 1.00 95.12 212 GLU A CA 1
ATOM 1665 C C . GLU A 1 212 ? 0.758 16.135 14.450 1.00 95.12 212 GLU A C 1
ATOM 1667 O O . GLU A 1 212 ? -0.287 15.489 14.375 1.00 95.12 212 GLU A O 1
ATOM 1672 N N . LYS A 1 213 ? 1.240 16.809 13.400 1.00 90.31 213 LYS A N 1
ATOM 1673 C CA . LYS A 1 213 ? 0.582 16.823 12.080 1.00 90.31 213 LYS A CA 1
ATOM 1674 C C . LYS A 1 213 ? 1.078 15.713 11.158 1.00 90.31 213 LYS A C 1
ATOM 1676 O O . LYS A 1 213 ? 0.293 15.173 10.387 1.00 90.31 213 LYS A O 1
ATOM 1681 N N . GLU A 1 214 ? 2.357 15.376 11.257 1.00 88.44 214 GLU A N 1
ATOM 1682 C CA . GLU A 1 214 ? 3.011 14.412 10.376 1.00 88.44 214 GLU A CA 1
ATOM 1683 C C . GLU A 1 214 ? 2.851 12.985 10.912 1.00 88.44 214 GLU A C 1
ATOM 1685 O O . GLU A 1 214 ? 3.147 12.713 12.077 1.00 88.44 214 GLU A O 1
ATOM 1690 N N . ILE A 1 215 ? 2.407 12.065 10.051 1.00 89.12 215 ILE A N 1
ATOM 1691 C CA . ILE A 1 215 ? 2.176 10.655 10.408 1.00 89.12 215 ILE A CA 1
ATOM 1692 C C . ILE A 1 215 ? 3.447 9.949 10.898 1.00 89.12 215 ILE A C 1
ATOM 1694 O O . ILE A 1 215 ? 3.375 9.344 11.967 1.00 89.12 215 ILE A O 1
ATOM 1698 N N . PRO A 1 216 ? 4.617 10.084 10.237 1.00 88.75 216 PRO A N 1
ATOM 1699 C CA . PRO A 1 216 ? 5.827 9.393 10.690 1.00 88.75 216 PRO A CA 1
ATOM 1700 C C . PRO A 1 216 ? 6.237 9.766 12.122 1.00 88.75 216 PRO A C 1
ATOM 1702 O O . PRO A 1 216 ? 6.714 8.928 12.880 1.00 88.75 216 PRO A O 1
ATOM 1705 N N . VAL A 1 217 ? 5.989 11.015 12.533 1.00 91.31 217 VAL A N 1
ATOM 1706 C CA . VAL A 1 217 ? 6.294 11.492 13.892 1.00 91.31 217 VAL A CA 1
ATOM 1707 C C . VAL A 1 217 ? 5.342 10.877 14.922 1.00 91.31 217 VAL A C 1
ATOM 1709 O O . VAL A 1 217 ? 5.746 10.590 16.049 1.00 91.31 217 VAL A O 1
ATOM 1712 N N . ILE A 1 218 ? 4.074 10.663 14.556 1.00 93.69 218 ILE A N 1
ATOM 1713 C CA . ILE A 1 218 ? 3.098 9.975 15.414 1.00 93.69 218 ILE A CA 1
ATOM 1714 C C . ILE A 1 218 ? 3.513 8.517 15.615 1.00 93.69 218 ILE A C 1
ATOM 1716 O O . ILE A 1 218 ? 3.496 8.033 16.748 1.00 93.69 218 ILE A O 1
ATOM 1720 N N . GLU A 1 219 ? 3.890 7.835 14.534 1.00 92.25 219 GLU A N 1
ATOM 1721 C CA . GLU A 1 219 ? 4.330 6.437 14.553 1.00 92.25 219 GLU A CA 1
ATOM 1722 C C . GLU A 1 219 ? 5.567 6.256 15.435 1.00 92.25 219 GLU A C 1
ATOM 1724 O O . GLU A 1 219 ? 5.574 5.391 16.310 1.00 92.25 219 GLU A O 1
ATOM 1729 N N . GLU A 1 220 ? 6.567 7.129 15.286 1.00 93.56 220 GLU A N 1
ATOM 1730 C CA . GLU A 1 220 ? 7.782 7.116 16.103 1.00 93.56 220 GLU A CA 1
ATOM 1731 C C . GLU A 1 220 ? 7.481 7.361 17.589 1.00 93.56 220 GLU A C 1
ATOM 1733 O O . GLU A 1 220 ? 7.931 6.605 18.450 1.00 93.56 220 GLU A O 1
ATOM 1738 N N . LYS A 1 221 ? 6.682 8.388 17.910 1.00 94.94 221 LYS A N 1
ATOM 1739 C CA . LYS A 1 221 ? 6.383 8.748 19.306 1.00 94.94 221 LYS A CA 1
ATOM 1740 C C . LYS A 1 221 ? 5.520 7.722 20.029 1.00 94.94 221 LYS A C 1
ATOM 1742 O O . LYS A 1 221 ? 5.664 7.566 21.239 1.00 94.94 221 LYS A O 1
ATOM 1747 N N . ILE A 1 222 ? 4.598 7.065 19.325 1.00 95.12 222 ILE A N 1
ATOM 1748 C CA . ILE A 1 222 ? 3.759 6.012 19.912 1.00 95.12 222 ILE A CA 1
ATOM 1749 C C . ILE A 1 222 ? 4.504 4.669 19.928 1.00 95.12 222 ILE A C 1
ATOM 1751 O O . ILE A 1 222 ? 4.279 3.864 20.833 1.00 95.12 222 ILE A O 1
ATOM 1755 N N . GLY A 1 223 ? 5.383 4.418 18.955 1.00 92.38 223 GLY A N 1
ATOM 1756 C CA . GLY A 1 223 ? 6.280 3.261 18.933 1.00 92.38 223 GLY A CA 1
ATOM 1757 C C . GLY A 1 223 ? 5.566 1.909 18.859 1.00 92.38 223 GLY A C 1
ATOM 1758 O O . GLY A 1 223 ? 6.061 0.928 19.402 1.00 92.38 223 GLY A O 1
ATOM 1759 N N . CYS A 1 224 ? 4.379 1.850 18.245 1.00 91.00 224 CYS A N 1
ATOM 1760 C CA . CYS A 1 224 ? 3.534 0.645 18.200 1.00 91.00 224 CYS A CA 1
ATOM 1761 C C . CYS A 1 224 ? 3.098 0.277 16.771 1.00 91.00 224 CYS A C 1
ATOM 1763 O O . CYS A 1 224 ? 1.956 -0.142 16.572 1.00 91.00 224 CYS A O 1
ATOM 1765 N N . GLY A 1 225 ? 4.003 0.441 15.804 1.00 87.94 225 GLY A N 1
ATOM 1766 C CA . GLY A 1 225 ? 3.761 0.160 14.387 1.00 87.94 225 GLY A CA 1
ATOM 1767 C C . GLY A 1 225 ? 3.307 1.385 13.594 1.00 87.94 225 GLY A C 1
ATOM 1768 O O . GLY A 1 225 ? 3.394 2.519 14.075 1.00 87.94 225 GLY A O 1
ATOM 1769 N N . CYS A 1 226 ? 2.837 1.140 12.371 1.00 90.25 226 CYS A N 1
ATOM 1770 C CA . CYS A 1 226 ? 2.297 2.188 11.507 1.00 90.25 226 CYS A CA 1
ATOM 1771 C C . CYS A 1 226 ? 0.934 2.691 12.000 1.00 90.25 226 CYS A C 1
ATOM 1773 O O . CYS A 1 226 ? 0.256 2.062 12.821 1.00 90.25 226 CYS A O 1
ATOM 1775 N N . VAL A 1 227 ? 0.495 3.840 11.493 1.00 92.25 227 VAL A N 1
ATOM 1776 C CA . VAL A 1 227 ? -0.739 4.481 11.954 1.00 92.25 227 VAL A CA 1
ATOM 1777 C C . VAL A 1 227 ? -1.981 3.616 11.718 1.00 92.25 227 VAL A C 1
ATOM 1779 O O . VAL A 1 227 ? -2.913 3.641 12.526 1.00 92.25 227 VAL A O 1
ATOM 1782 N N . GLU A 1 228 ? -2.000 2.799 10.667 1.00 91.94 228 GLU A N 1
ATOM 1783 C CA . GLU A 1 228 ? -3.069 1.835 10.419 1.00 91.94 228 GLU A CA 1
ATOM 1784 C C . GLU A 1 228 ? -3.105 0.709 11.461 1.00 91.94 228 GLU A C 1
ATOM 1786 O O . GLU A 1 228 ? -4.190 0.311 11.887 1.00 91.94 228 GLU A O 1
ATOM 1791 N N . GLU A 1 229 ? -1.956 0.238 11.951 1.00 91.19 229 GLU A N 1
ATOM 1792 C CA . GLU A 1 229 ? -1.910 -0.724 13.060 1.00 91.19 229 GLU A CA 1
ATOM 1793 C C . GLU A 1 229 ? -2.437 -0.100 14.352 1.00 91.19 229 GLU A C 1
ATOM 1795 O O . GLU A 1 229 ? -3.175 -0.750 15.097 1.00 91.19 229 GLU A O 1
ATOM 1800 N N . LEU A 1 230 ? -2.134 1.180 14.599 1.00 95.00 230 LEU A N 1
ATOM 1801 C CA . LEU A 1 230 ? -2.696 1.916 15.734 1.00 95.00 230 LEU A CA 1
ATOM 1802 C C . LEU A 1 230 ? -4.224 2.015 15.646 1.00 95.00 230 LEU A C 1
ATOM 1804 O O . 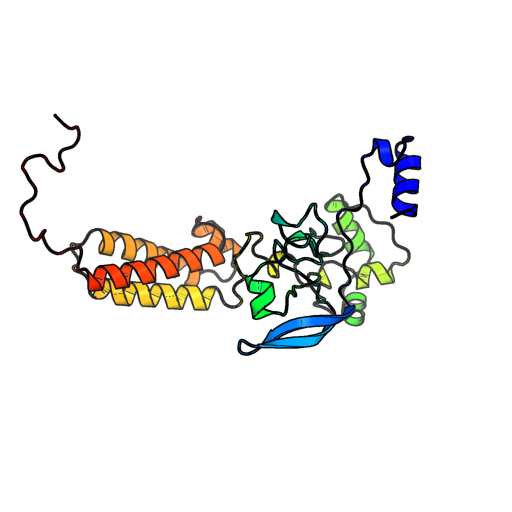LEU A 1 230 ? -4.900 1.910 16.671 1.00 95.00 230 LEU A O 1
ATOM 1808 N N . ILE A 1 231 ? -4.778 2.197 14.441 1.00 95.25 231 ILE A N 1
ATOM 1809 C CA . ILE A 1 231 ? -6.231 2.197 14.219 1.00 95.25 231 ILE A CA 1
ATOM 1810 C C . ILE A 1 231 ? -6.814 0.827 14.562 1.00 95.25 231 ILE A C 1
ATOM 1812 O O . ILE A 1 231 ? -7.766 0.765 15.337 1.00 95.25 231 ILE A O 1
ATOM 1816 N N . VAL A 1 232 ? -6.219 -0.260 14.063 1.00 94.19 232 VAL A N 1
ATOM 1817 C CA . VAL A 1 232 ? -6.672 -1.630 14.360 1.00 94.19 232 VAL A CA 1
ATOM 1818 C C . VAL A 1 232 ? -6.602 -1.924 15.861 1.00 94.19 232 VAL A C 1
ATOM 1820 O O . VAL A 1 232 ? -7.562 -2.439 16.436 1.00 94.19 232 VAL A O 1
ATOM 1823 N N . GLN A 1 233 ? -5.510 -1.547 16.531 1.00 95.31 233 GLN A N 1
ATOM 1824 C CA . GLN A 1 233 ? -5.389 -1.656 17.989 1.00 95.31 233 GLN A CA 1
ATOM 1825 C C . GLN A 1 233 ? -6.511 -0.888 18.700 1.00 95.31 233 GLN A C 1
ATOM 1827 O O . GLN A 1 233 ? -7.162 -1.436 19.587 1.00 95.31 233 GLN A O 1
ATOM 1832 N N . ALA A 1 234 ? -6.777 0.357 18.296 1.00 97.12 234 ALA A N 1
ATOM 1833 C CA . ALA A 1 234 ? -7.832 1.175 18.885 1.00 97.12 234 ALA A CA 1
ATOM 1834 C C . ALA A 1 234 ? -9.234 0.585 18.640 1.00 97.12 234 ALA A C 1
ATOM 1836 O O . ALA A 1 234 ? -10.096 0.634 19.515 1.00 97.12 234 ALA A O 1
ATOM 1837 N N . GLU A 1 235 ? -9.496 0.006 17.471 1.00 96.38 235 GLU A N 1
ATOM 1838 C CA . GLU A 1 235 ? -10.774 -0.646 17.177 1.00 96.38 235 GLU A CA 1
ATOM 1839 C C . GLU A 1 235 ? -10.977 -1.922 18.001 1.00 96.38 235 GLU A C 1
ATOM 1841 O O . GLU A 1 235 ? -12.063 -2.124 18.556 1.00 96.38 235 GLU A O 1
ATOM 1846 N N . ASN A 1 236 ? -9.929 -2.734 18.151 1.00 97.00 236 ASN A N 1
ATOM 1847 C CA . ASN A 1 236 ? -9.934 -3.913 19.016 1.00 97.00 236 ASN A CA 1
ATOM 1848 C C . ASN A 1 236 ? -10.148 -3.529 20.485 1.00 97.00 236 ASN A C 1
ATOM 1850 O O . ASN A 1 236 ? -10.975 -4.136 21.165 1.00 97.00 236 ASN A O 1
ATOM 1854 N N . GLU A 1 237 ? -9.483 -2.473 20.954 1.00 97.69 237 GLU A N 1
ATOM 1855 C CA . GLU A 1 237 ? -9.667 -1.929 22.301 1.00 97.69 237 GLU A CA 1
ATOM 1856 C C . GLU A 1 237 ? -11.102 -1.414 22.498 1.00 97.69 237 GLU A C 1
ATOM 1858 O O . GLU A 1 237 ? -11.760 -1.690 23.502 1.00 97.69 237 GLU A O 1
ATOM 1863 N N . LEU A 1 238 ? -11.663 -0.722 21.501 1.00 97.81 238 LEU A N 1
ATOM 1864 C CA . LEU A 1 238 ? -13.056 -0.282 21.537 1.00 97.81 238 LEU A CA 1
ATOM 1865 C C . LEU A 1 238 ? -14.030 -1.467 21.590 1.00 97.81 238 LEU A C 1
ATOM 1867 O O . LEU A 1 238 ? -15.054 -1.384 22.272 1.00 97.81 238 LEU A O 1
ATOM 1871 N N . LEU A 1 239 ? -13.743 -2.561 20.887 1.00 97.38 239 LEU A N 1
ATOM 1872 C CA . LEU A 1 239 ? -14.536 -3.784 20.969 1.00 97.38 239 LEU A CA 1
ATOM 1873 C C . LEU A 1 239 ? -14.419 -4.434 22.354 1.00 97.38 239 LEU A C 1
ATOM 1875 O O . LEU A 1 239 ? -15.440 -4.821 22.927 1.00 97.38 239 LEU A O 1
ATOM 1879 N N . LEU A 1 240 ? -13.208 -4.506 22.909 1.00 96.19 240 LEU A N 1
ATOM 1880 C CA . LEU A 1 240 ? -12.956 -5.045 24.243 1.00 96.19 240 LEU A CA 1
ATOM 1881 C C . LEU A 1 240 ? -13.700 -4.247 25.315 1.00 96.19 240 LEU A C 1
ATOM 1883 O O . LEU A 1 240 ? -14.417 -4.843 26.116 1.00 96.19 240 LEU A O 1
ATOM 1887 N N . THR A 1 241 ? -13.630 -2.911 25.285 1.00 96.38 241 THR A N 1
ATOM 1888 C CA . THR A 1 241 ? -14.363 -2.081 26.256 1.00 96.38 241 THR A CA 1
ATOM 1889 C C . THR A 1 241 ? -15.866 -2.336 26.220 1.00 96.38 241 THR A C 1
ATOM 1891 O O . THR A 1 241 ? -16.490 -2.364 27.274 1.00 96.38 241 THR A O 1
ATOM 1894 N N . LYS A 1 242 ? -16.465 -2.561 25.041 1.00 95.69 242 LYS A N 1
ATOM 1895 C CA . LYS A 1 242 ? -17.889 -2.923 24.936 1.00 95.69 242 LYS A CA 1
ATOM 1896 C C . LYS A 1 242 ? -18.167 -4.268 25.602 1.00 95.69 242 LYS A C 1
ATOM 1898 O O . LYS A 1 242 ? -19.060 -4.349 26.432 1.00 95.69 242 LYS A O 1
ATOM 1903 N N . ARG A 1 243 ? -17.355 -5.286 25.304 1.00 95.44 243 ARG A N 1
ATOM 1904 C CA . ARG A 1 243 ? -17.506 -6.619 25.906 1.00 95.44 243 ARG A CA 1
ATOM 1905 C C . ARG A 1 243 ? -17.353 -6.585 27.422 1.00 95.44 243 ARG A C 1
ATOM 1907 O O . ARG A 1 243 ? -18.138 -7.219 28.107 1.00 95.44 243 ARG A O 1
ATOM 1914 N N . LEU A 1 244 ? -16.385 -5.831 27.942 1.00 94.44 244 LEU A N 1
ATOM 1915 C CA . LEU A 1 244 ? -16.187 -5.683 29.385 1.00 94.44 244 LEU A CA 1
ATOM 1916 C C . LEU A 1 244 ? -17.356 -4.966 30.060 1.00 94.44 244 LEU A C 1
ATOM 1918 O O . LEU A 1 244 ? -17.686 -5.304 31.191 1.00 94.44 244 LEU A O 1
ATOM 1922 N N . LEU A 1 245 ? -17.993 -4.003 29.383 1.00 93.44 245 LEU A N 1
ATOM 1923 C CA . LEU A 1 245 ? -19.213 -3.376 29.894 1.00 93.44 245 LEU A CA 1
ATOM 1924 C C . LEU A 1 245 ? -20.378 -4.364 29.977 1.00 93.44 245 LEU A C 1
ATOM 1926 O O . LEU A 1 245 ? -21.135 -4.316 30.944 1.00 93.44 245 LEU A O 1
ATOM 1930 N N . ASP A 1 246 ? -20.494 -5.252 28.993 1.00 93.88 246 ASP A N 1
ATOM 1931 C CA . ASP A 1 246 ? -21.551 -6.260 28.947 1.00 93.88 246 ASP A CA 1
ATOM 1932 C C . ASP A 1 246 ? -21.324 -7.364 29.992 1.00 93.88 246 ASP A C 1
ATOM 1934 O O . ASP A 1 246 ? -22.256 -7.765 30.685 1.00 93.88 246 ASP A O 1
ATOM 1938 N N . THR A 1 247 ? -20.084 -7.845 30.134 1.00 92.75 247 THR A N 1
ATOM 1939 C CA . THR A 1 247 ? -19.739 -8.931 31.067 1.00 92.75 247 THR A CA 1
ATOM 1940 C C . THR A 1 247 ? -19.491 -8.461 32.491 1.00 92.75 247 THR A C 1
ATOM 1942 O O . THR A 1 247 ? -19.454 -9.292 33.394 1.00 92.75 247 THR A O 1
ATOM 1945 N N . LYS A 1 248 ? -19.279 -7.154 32.687 1.00 91.50 248 LYS A N 1
ATOM 1946 C CA . LYS A 1 248 ? -18.921 -6.529 33.964 1.00 91.50 248 LYS A CA 1
ATOM 1947 C C . LYS A 1 248 ? -17.808 -7.278 34.694 1.00 91.50 248 LYS A C 1
ATOM 1949 O O . LYS A 1 248 ? -17.914 -7.590 35.873 1.00 91.50 248 LYS A O 1
ATOM 1954 N N . ALA A 1 249 ? -16.708 -7.544 33.994 1.00 86.38 249 ALA A N 1
ATOM 1955 C CA . ALA A 1 249 ? -15.602 -8.373 34.492 1.00 86.38 249 ALA A CA 1
ATOM 1956 C C . ALA A 1 249 ? -14.892 -7.847 35.764 1.00 86.38 249 ALA A C 1
ATOM 1958 O O . ALA A 1 249 ? -13.981 -8.496 36.270 1.00 86.38 249 ALA A O 1
ATOM 1959 N N . TRP A 1 250 ? -15.263 -6.663 36.255 1.00 89.19 250 TRP A N 1
ATOM 1960 C CA . TRP A 1 250 ? -14.822 -6.108 37.535 1.00 89.19 250 TRP A CA 1
ATOM 1961 C C . TRP A 1 250 ? -15.700 -6.539 38.721 1.00 89.19 250 TRP A C 1
ATOM 1963 O O . TRP A 1 250 ? -15.333 -6.279 39.865 1.00 89.19 250 TRP A O 1
ATOM 1973 N N . GLU A 1 251 ? -16.866 -7.145 38.481 1.00 88.38 251 GLU A N 1
ATOM 1974 C CA . GLU A 1 251 ? -17.711 -7.684 39.544 1.00 88.38 251 GLU A CA 1
ATOM 1975 C C . GLU A 1 251 ? -17.053 -8.930 40.175 1.00 88.38 251 GLU A C 1
ATOM 1977 O O . GLU A 1 251 ? -16.329 -9.670 39.498 1.00 88.38 251 GLU A O 1
ATOM 1982 N N . PRO A 1 252 ? -17.272 -9.181 41.480 1.00 84.00 252 PRO A N 1
ATOM 1983 C CA . PRO A 1 252 ? -16.771 -10.383 42.136 1.00 84.00 252 PRO A CA 1
ATOM 1984 C C . PRO A 1 252 ? -17.241 -11.668 41.442 1.00 84.00 252 PRO A C 1
ATOM 1986 O O . PRO A 1 252 ? -18.335 -11.728 40.883 1.00 84.00 252 PRO A O 1
ATOM 1989 N N . LEU A 1 253 ? -16.432 -12.728 41.538 1.00 81.88 253 LEU A N 1
ATOM 1990 C CA . LEU A 1 253 ? -16.803 -14.049 41.031 1.00 81.88 253 LEU A CA 1
ATOM 1991 C C . LEU A 1 253 ? -18.125 -14.522 41.654 1.00 81.88 253 LEU A C 1
ATOM 1993 O O . LEU A 1 253 ? -18.326 -14.411 42.864 1.00 81.88 253 LEU A O 1
ATOM 1997 N N . VAL A 1 254 ? -18.982 -15.133 40.830 1.00 81.75 254 VAL A N 1
ATOM 1998 C CA . VAL A 1 254 ? -20.268 -15.714 41.262 1.00 81.75 254 VAL A CA 1
ATOM 1999 C C . VAL A 1 254 ? -20.072 -16.760 42.368 1.00 81.75 254 VAL A C 1
ATOM 2001 O O . VAL A 1 254 ? -20.910 -16.897 43.256 1.00 81.75 254 VAL A O 1
ATOM 2004 N N . ALA A 1 255 ? -18.945 -17.475 42.344 1.00 82.94 255 ALA A N 1
ATOM 2005 C CA . ALA A 1 255 ? -18.538 -18.410 43.383 1.00 82.94 255 ALA A CA 1
ATOM 2006 C C . ALA A 1 255 ? -17.162 -18.031 43.941 1.00 82.94 255 ALA A C 1
ATOM 2008 O O . ALA A 1 255 ? -16.291 -17.544 43.217 1.00 82.94 255 ALA A O 1
ATOM 2009 N N . LYS A 1 256 ? -16.943 -18.300 45.232 1.00 81.19 256 LYS A N 1
ATOM 2010 C CA . LYS A 1 256 ? -15.613 -18.165 45.834 1.00 81.19 256 LYS A CA 1
ATOM 2011 C C . LYS A 1 256 ? -14.647 -19.123 45.137 1.00 81.19 256 LYS A C 1
ATOM 2013 O O . LYS A 1 256 ? -14.928 -20.315 45.033 1.00 81.19 256 LYS A O 1
ATOM 2018 N N . ALA A 1 257 ? -13.510 -18.596 44.691 1.00 80.31 257 ALA A N 1
ATOM 2019 C CA . ALA A 1 257 ? -12.417 -19.409 44.175 1.00 80.31 257 ALA A CA 1
ATOM 2020 C C . ALA A 1 257 ? -11.974 -20.437 45.240 1.00 80.31 257 ALA A C 1
ATOM 2022 O O . ALA A 1 257 ? -11.888 -20.071 46.420 1.00 80.31 257 ALA A O 1
ATOM 2023 N N . PRO A 1 258 ? -11.681 -21.698 44.868 1.00 84.50 258 PRO A N 1
ATOM 2024 C CA . PRO A 1 258 ? -11.089 -22.668 45.776 1.00 84.50 258 PRO A CA 1
ATOM 2025 C C . PRO A 1 258 ? -9.804 -22.143 46.415 1.00 84.50 258 PRO A C 1
ATOM 2027 O O . PRO A 1 258 ? -9.061 -21.344 45.833 1.00 84.50 258 PRO A O 1
ATOM 2030 N N . GLN A 1 259 ? -9.527 -22.627 47.624 1.00 82.31 259 GLN A N 1
ATOM 2031 C CA . GLN A 1 259 ? -8.306 -22.287 48.340 1.00 82.31 259 GLN A CA 1
ATOM 2032 C C . GLN A 1 259 ? -7.088 -22.651 47.472 1.00 82.31 259 GLN A C 1
ATOM 2034 O O . GLN A 1 259 ? -6.982 -23.773 46.988 1.00 82.31 259 GLN A O 1
ATOM 2039 N N . ASN A 1 260 ? -6.191 -21.682 47.266 1.00 83.12 260 ASN A N 1
ATOM 2040 C CA . ASN A 1 260 ? -4.973 -21.772 46.446 1.00 83.12 260 ASN A CA 1
ATOM 2041 C C . ASN A 1 260 ? -5.139 -21.767 44.909 1.00 83.12 260 ASN A C 1
ATOM 2043 O O . ASN A 1 260 ? -4.124 -21.889 44.231 1.00 83.12 260 ASN A O 1
ATOM 2047 N N . GLN A 1 261 ? -6.332 -21.537 44.336 1.00 81.38 261 GLN A N 1
ATOM 2048 C CA . GLN A 1 261 ? -6.508 -21.523 42.865 1.00 81.38 261 GLN A CA 1
ATOM 2049 C C . GLN A 1 261 ? -5.564 -20.544 42.133 1.00 81.38 261 GLN A C 1
ATOM 2051 O O . GLN A 1 261 ? -5.117 -20.827 41.026 1.00 81.38 261 GLN A O 1
ATOM 2056 N N . TRP A 1 262 ? -5.258 -19.399 42.749 1.00 79.69 262 TRP A N 1
ATOM 2057 C CA . TRP A 1 262 ? -4.483 -18.310 42.136 1.00 79.69 262 TRP A CA 1
ATOM 2058 C C . TRP A 1 262 ? -3.144 -18.050 42.838 1.00 79.69 262 TRP A C 1
ATOM 2060 O O . TRP A 1 262 ? -2.559 -16.979 42.685 1.00 79.69 262 TRP A O 1
ATOM 2070 N N . LYS A 1 263 ? -2.667 -18.998 43.656 1.00 77.31 263 LYS A N 1
ATOM 2071 C CA . LYS A 1 263 ? -1.363 -18.884 44.320 1.00 77.31 263 LYS A CA 1
ATOM 2072 C C . LYS A 1 263 ? -0.255 -19.262 43.339 1.00 77.31 263 LYS A C 1
ATOM 2074 O O . LYS A 1 263 ? -0.294 -20.337 42.749 1.00 77.31 263 LYS A O 1
ATOM 2079 N N . TRP A 1 264 ? 0.733 -18.380 43.198 1.00 66.31 264 TRP A N 1
ATOM 2080 C CA . TRP A 1 264 ? 1.955 -18.639 42.442 1.00 66.31 264 TRP A CA 1
ATOM 2081 C C . TRP A 1 264 ? 3.193 -18.404 43.326 1.00 66.31 264 TRP A C 1
ATOM 2083 O O . TRP A 1 264 ? 3.243 -17.368 43.994 1.00 66.31 264 TRP A O 1
ATOM 2093 N N . PRO A 1 265 ? 4.201 -19.300 43.325 1.00 80.06 265 PRO A N 1
ATOM 2094 C CA . PRO A 1 265 ? 4.200 -20.617 42.682 1.00 80.06 265 PRO A CA 1
ATOM 2095 C C . PRO A 1 265 ? 3.152 -21.552 43.305 1.00 80.06 265 PRO A C 1
ATOM 2097 O O . PRO A 1 265 ? 2.646 -21.290 44.398 1.00 80.06 265 PRO A O 1
ATOM 2100 N N . ILE A 1 266 ? 2.808 -22.623 42.590 1.00 73.31 266 ILE A N 1
ATOM 2101 C CA . ILE A 1 266 ? 1.981 -23.701 43.139 1.00 73.31 266 ILE A CA 1
ATOM 2102 C C . ILE A 1 266 ? 2.849 -24.405 44.192 1.00 73.31 266 ILE A C 1
ATOM 2104 O O . ILE A 1 266 ? 3.829 -25.053 43.830 1.00 73.31 266 ILE A O 1
ATOM 2108 N N . ILE A 1 267 ? 2.548 -24.179 45.475 1.00 65.31 267 ILE A N 1
ATOM 2109 C CA . ILE A 1 267 ? 3.185 -24.855 46.619 1.00 65.31 267 ILE A CA 1
ATOM 2110 C C . ILE A 1 267 ? 2.352 -26.079 46.972 1.00 65.31 267 ILE A C 1
ATOM 2112 O O . ILE A 1 267 ? 1.117 -25.900 47.100 1.00 65.31 267 ILE A O 1
#

Secondary structure (DSSP, 8-state):
-HHHHHHHHHHHTS-TTTTT--------SEEEEEEEEEETTEEEEEEEEEESEEE-PPTT-TTS-GGGTTT--EEEEB--TTS--EEEE--HHHHHHHSSEEE-BS-BSS-HHHHHHH--HHHHHHHHHHTT-----S-HHHHHHH-GGGB--GGGG--SSTT-PPPS-HHHHHHHHHHHHHHHHTTS-TT-HHHHHHHHHHHHHHHHHHH--SHHHHHHHH-SS-HHHHHHHHHHHHHHHHHHHHHTTTSPPSSPPPTTTT-SS--